Protein 7CGF (pdb70)

Solvent-accessible surface area: 16098 Å² total; per-residue (Å²): 118,61,25,16,72,123,24,108,85,46,68,93,85,40,93,98,16,30,2,37,60,3,166,61,20,0,44,128,0,0,79,27,62,54,0,2,153,22,0,40,109,46,15,66,70,24,205,68,157,166,39,33,45,52,2,2,92,56,0,40,83,27,2,72,83,0,1,57,21,83,48,0,3,108,0,0,20,55,0,0,45,132,52,12,85,105,11,14,54,117,0,0,81,36,2,20,120,113,0,24,92,7,0,37,54,114,56,0,2,138,1,0,26,45,0,0,48,44,8,72,64,95,21,10,62,71,0,5,48,27,0,134,130,26,17,58,144,0,0,71,36,112,26,0,1,132,0,0,11,45,0,4,68,81,7,47,52,128,69,1,68,18,1,1,75,9,0,58,90,63,100,80,2,1,55,43,0,0,38,21,53,73,0,3,129,0,0,10,32,0,6,61,80,14,39,111,91,7,11,160,55,0,6,27,31,1,48,155,83,7,64,90,0,0,53,34,87,63,0,3,119,0,0,31,38,1,1,77,74,13,58,82,130,21,39,54,67,1,2,49,106,0,12,113,61,7,66,98,14,0,21,78,107,65,4,7,61,0,0,32,31,0,0,80,71,10,52,84,102,1,29,57,62,0,1,31,26,0,13,137,125,141,57,21,45,0,0,49,0,4,66,32,125,56,0,14,123,0,0,30,47,0,0,70,58,10,51,73,118,21,67,138,80,0,28,107,25,0,106,96,42,42,96,80,4,51,88,81,102,137,3,69,113,15,22,60,72,1,41,160,46,10,186

Radius of gyration: 27.61 Å; Cα contacts (8 Å, |Δi|>4): 474; chains: 1; bounding box: 45×49×86 Å

Foldseek 3Di:
DDPVVVCVVDVVVPVVDALLNCPPVLLVLQLDPNSLVVLLVRLVPPPDVVSVVNCVVVCLVCVVVQQLHPRSVVNLLSCLAPVNQVCLVSSCVSCQVCLCVLQQGDRNLVSLLSNLQRHDAVSLLSNVVSCLVVVLVLQLHPRSLSSLLSSLVRYAQVSCLSNLCSCVVDLCSLVVQQLGPRSVSNLLSCLVRHDLVSCVVSLVSCVVVVVVLCLHPRSVVSLLSCLQRPDPVSLVVVLVVCLVVVLVQQQGDRSVVVLLSCLVRPDQVSLVSNLCSQQPDVAGNLQVLCLHPRSLVSSLSSCVRHDPVSLVSVLVRCVVVLVVQCPHVCSVVSVVSVVVSND

Nearest PDB structures (foldseek):
  7cgf-assembly1_A  TM=1.003E+00  e=1.323E-44  Caenorhabditis elegans
  7cgl-assembly1_A  TM=1.002E+00  e=6.657E-42  Caenorhabditis elegans
  7cgi-assembly1_A  TM=1.001E+00  e=1.329E-41  Caenorhabditis elegans
  3gvt-assembly2_B  TM=9.180E-01  e=9.596E-23  Mus musculus
  3q0n-assembly1_A  TM=9.235E-01  e=1.995E-22  Homo sapiens

Sequence (343 aa):
DDLLTRYRANPAMMKNLKLSDIRGALLKFAKDQVGSRFIQQELASSKDRFEKDSIFDEVVSNADELVDDIFGNYVVQKFFEYGEERHWARLVDAIIDRVPEYAFQMYACRVLQKALEKINEPLQIKILSQIRHVIHRCMKDQNGCRVVQKAIEKVSPQYVQFIVDTLLESSNTIYEMSVDPYGCRVVQRCCLEHCSPSQTKPVIGQIHHKRFDEIANNQYGNYVVQHVIEHGSEEDRMVIVTRVSNNLFEFATHKYSSNVIEKCLEQGAVYHKSMIVGAACHHSVPIVVQMMKDQYANYVVQKMFDQVTSEQRRELILTVRPHIPVLRQFPHGKHILAKLEKYFQ

CATH classification: 1.25.10.10

Secondary structure (DSSP, 8-state):
--HHHHHHH-TGGGTT--GGGTGGGHHHHHTSHHHHHHHHHHHHH---HHHHHHTHHHHHHTHHHHHTSTTHHHHHHHTTSTT-GGGHHHHHHHHGGGHHHHTTSTTHHHHHHHHHHHS-HHHHHHHHHHHGGGHHHHHTSTTHHHHHHHHHHHS-GGGGHHHHHHHTSSTTHHHHHHTSTTHHHHHHHHHHHS-HHHHHHHHHHHHHTHHHHHTSTTHHHHHHHHHHHS-HHHHHHHHHHHHHTHHHHHTSTTHHHHHHHHHHH--HHHHHHHHHHHH-----HHHHHHTSTTHHHHHHHHHHHS-HHHHHHHHHHHGGGHHHHTTSTTHHHHHHHTHHHH-

Organism: Caenorhabditis elegans (NCBI:txid6239)

GO terms:
  GO:0034399 nuclear periphery (C, IDA)
  GO:0043186 P granule (C, IDA)
  GO:0003730 mRNA 3'-UTR binding (F, IDA)
  GO:0043409 negative regulation of MAPK cascade (P, IGI)
  GO:0006417 regulation of translation (P, TAS)
  GO:0007140 male meiotic nuclear division (P, IMP)
  GO:0007283 spermatogenesis (P, IMP)

B-factor: mean 27.45, std 11.58, range [11.51, 80.1]

InterPro domains:
  IPR001313 Pumilio RNA-binding repeat [PF00806] (2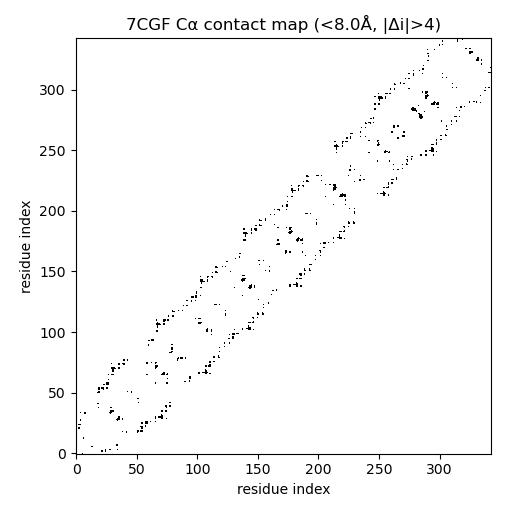01-232)
  IPR001313 Pumilio RNA-binding repeat [PF00806] (242-269)
  IPR001313 Pumilio RNA-binding repeat [PF00806] (273-304)
  IPR001313 Pumilio RNA-binding repeat [PF00806] (311-339)
  IPR001313 Pumilio RNA-binding repeat [PF00806] (347-380)
  IPR001313 Pumilio RNA-binding repeat [PF00806] (384-413)
  IPR001313 Pumilio RNA-binding repeat [PF00806] (418-448)
  IPR001313 Pumilio RNA-binding repeat [PF00806] (462-491)
  IPR001313 Pumilio RNA-binding repeat [PS50302] (194-230)
  IPR001313 Pumilio RNA-binding repeat [PS50302] (231-266)
  IPR001313 Pumilio RNA-binding repeat [PS50302] (267-302)
  IPR001313 Pumilio RNA-binding repeat [PS50302] (303-338)
  IPR001313 Pumilio RNA-binding repeat [PS50302] (339-377)
  IPR001313 Pumilio RNA-binding repeat [PS50302] (378-413)
  IPR001313 Pumilio RNA-binding repeat [PS50302] (414-449)
  IPR001313 Pumilio RNA-binding repeat [PS50302] (456-493)
  IPR001313 Pumilio RNA-binding repeat [SM00025] (194-230)
  IPR001313 Pumilio RNA-binding repeat [SM00025] (231-266)
  IPR001313 Pumilio RNA-binding repeat [SM00025] (267-302)
  IPR001313 Pumilio RNA-binding repeat [SM00025] (303-338)

Structure (mmCIF, N/CA/C/O backbone):
data_7CGF
#
_entry.id   7CGF
#
_cell.length_a   89.564
_cell.length_b   89.564
_cell.length_c   117.205
_cell.angle_alpha   90.000
_cell.angle_beta   90.000
_cell.angle_gamma   90.000
#
_symmetry.space_group_name_H-M   'P 41 21 2'
#
loop_
_entity.id
_entity.type
_entity.pdbx_description
1 polymer 'PUM-HD domain-containing protein'
2 polymer "PBE-5G (5'-R(P*UP*GP*UP*AP*GP*AP*UP*A)-3')"
3 non-polymer 'CHLORIDE ION'
4 water water
#
loop_
_atom_site.group_PDB
_atom_site.id
_atom_site.type_symbol
_atom_site.label_atom_id
_atom_site.label_alt_id
_atom_site.label_comp_id
_atom_site.label_asym_id
_atom_site.label_entity_id
_atom_site.label_seq_id
_atom_site.pdbx_PDB_ins_code
_atom_site.Cartn_x
_atom_site.Cartn_y
_atom_site.Cartn_z
_atom_site.occupancy
_atom_site.B_iso_or_equiv
_atom_site.auth_seq_id
_atom_site.auth_comp_id
_atom_site.auth_asym_id
_atom_site.auth_atom_id
_atom_site.pdbx_PDB_model_num
ATOM 1 N N . ASP A 1 12 ? -10.954 -24.338 -55.815 1.00 53.85 174 ASP A N 1
ATOM 2 C CA . ASP A 1 12 ? -10.930 -24.147 -54.367 1.00 52.49 174 ASP A CA 1
ATOM 3 C C . ASP A 1 12 ? -12.279 -24.513 -53.747 1.00 56.48 174 ASP A C 1
ATOM 4 O O . ASP A 1 12 ? -13.335 -24.156 -54.275 1.00 55.66 174 ASP A O 1
ATOM 6 N N . ASP A 1 13 ? -12.243 -25.226 -52.622 1.00 54.85 175 ASP A N 1
ATOM 7 C CA . ASP A 1 13 ? -13.471 -25.656 -51.973 1.00 46.19 175 ASP A CA 1
ATOM 8 C C . ASP A 1 13 ? -14.105 -24.486 -51.215 1.00 47.93 175 ASP A C 1
ATOM 9 O O . ASP A 1 13 ? -13.559 -23.380 -51.138 1.00 49.34 175 ASP A O 1
ATOM 14 N N . LEU A 1 14 ? -15.289 -24.741 -50.653 1.00 47.33 176 LEU A N 1
ATOM 15 C CA . LEU A 1 14 ? -16.051 -23.684 -49.995 1.00 41.63 176 LEU A CA 1
ATOM 16 C C . LEU A 1 14 ? -15.270 -23.051 -48.847 1.00 42.86 176 LEU A C 1
ATOM 17 O O . LEU A 1 14 ? -15.277 -21.825 -48.681 1.00 43.09 176 LEU A O 1
ATOM 22 N N . LEU A 1 15 ? -14.591 -23.869 -48.040 1.00 42.30 177 LEU A N 1
ATOM 23 C CA . LEU A 1 15 ? -13.920 -23.337 -46.857 1.00 38.95 177 LEU A CA 1
ATOM 24 C C . LEU A 1 15 ? -12.790 -22.388 -47.240 1.00 38.43 177 LEU A C 1
ATOM 25 O O . LEU A 1 15 ? -12.660 -21.303 -46.666 1.00 36.13 177 LEU A O 1
ATOM 30 N N . THR A 1 16 ? -11.956 -22.775 -48.209 1.00 42.35 178 THR A N 1
ATOM 31 C CA . THR A 1 16 ? -10.865 -21.888 -48.607 1.00 44.14 178 THR A CA 1
ATOM 32 C C . THR A 1 16 ? -11.405 -20.617 -49.248 1.00 45.44 178 THR A C 1
ATOM 33 O O . THR A 1 16 ? -10.889 -19.520 -48.999 1.00 45.94 178 THR A O 1
ATOM 37 N N . ARG A 1 17 ? -12.458 -20.746 -50.058 1.00 45.30 179 ARG A N 1
ATOM 38 C CA . ARG A 1 17 ? -13.130 -19.570 -50.600 1.00 49.12 179 ARG A CA 1
ATOM 39 C C . ARG A 1 17 ? -13.641 -18.668 -49.481 1.00 50.20 179 ARG A C 1
ATOM 40 O O . ARG A 1 17 ? -13.419 -17.451 -49.495 1.00 48.29 179 ARG A O 1
ATOM 48 N N . TYR A 1 18 ? -14.310 -19.256 -48.482 1.00 48.70 180 TYR A N 1
ATOM 49 C CA . TYR A 1 18 ? -14.885 -18.451 -47.407 1.00 47.85 180 TYR A CA 1
ATOM 50 C C . TYR A 1 18 ? -13.804 -17.815 -46.542 1.00 44.57 180 TYR A C 1
ATOM 51 O O . TYR A 1 18 ? -13.943 -16.664 -46.112 1.00 44.13 180 TYR A O 1
ATOM 60 N N . ARG A 1 19 ? -12.723 -18.550 -46.267 1.00 46.74 181 ARG A N 1
ATOM 61 C CA . ARG A 1 19 ? -11.659 -18.016 -45.422 1.00 45.46 181 ARG A CA 1
ATOM 62 C C . ARG A 1 19 ? -10.960 -16.827 -46.071 1.00 52.69 181 ARG A C 1
ATOM 63 O O . ARG A 1 19 ? -10.479 -15.932 -45.365 1.00 51.62 181 ARG A O 1
ATOM 71 N N . ALA A 1 20 ? -10.891 -16.805 -47.403 1.00 52.81 182 ALA A N 1
ATOM 72 C CA . ALA A 1 20 ? -10.261 -15.720 -48.146 1.00 53.17 182 ALA A CA 1
ATOM 73 C C . ALA A 1 20 ? -10.956 -14.390 -47.880 1.00 58.05 182 ALA A C 1
ATOM 74 O O . ALA A 1 20 ? -10.424 -13.532 -47.165 1.00 61.78 182 ALA A O 1
ATOM 76 N N . ASN A 1 21 ? -12.148 -14.211 -48.452 1.00 57.12 183 ASN A N 1
ATOM 77 C CA . ASN A 1 21 ? -12.947 -13.007 -48.238 1.00 59.83 183 ASN A CA 1
ATOM 78 C C . ASN A 1 21 ? -14.230 -13.366 -47.498 1.00 59.37 183 ASN A C 1
ATOM 79 O O . ASN A 1 21 ? -15.229 -13.744 -48.133 1.00 58.80 183 ASN A O 1
ATOM 81 N N . PRO A 1 22 ? -14.247 -13.295 -46.162 1.00 58.28 184 PRO A N 1
ATOM 82 C CA . PRO A 1 22 ? -15.516 -13.474 -45.431 1.00 60.82 184 PRO A CA 1
ATOM 83 C C . PRO A 1 22 ? -16.606 -12.500 -45.847 1.00 65.04 184 PRO A C 1
ATOM 84 O O . PRO A 1 22 ? -17.781 -12.886 -45.915 1.00 62.98 184 PRO A O 1
ATOM 88 N N . ALA A 1 23 ? -16.248 -11.242 -46.129 1.00 66.26 185 ALA A N 1
ATOM 89 C CA . ALA A 1 23 ? -17.249 -10.259 -46.533 1.00 62.96 185 ALA A CA 1
ATOM 90 C C . ALA A 1 23 ? -17.923 -10.658 -47.841 1.00 62.63 185 ALA A C 1
ATOM 91 O O . ALA A 1 23 ? -19.126 -10.431 -48.022 1.00 67.03 185 ALA A O 1
ATOM 93 N N . MET A 1 24 ? -17.165 -11.258 -48.764 1.00 61.38 186 MET A N 1
ATOM 94 C CA . MET A 1 24 ? -17.751 -11.725 -50.017 1.00 61.02 186 MET A CA 1
ATOM 95 C C . MET A 1 24 ? -18.863 -12.739 -49.774 1.00 66.39 186 MET A C 1
ATOM 96 O O . MET A 1 24 ? -19.835 -12.790 -50.537 1.00 67.43 186 MET A O 1
ATOM 98 N N . MET A 1 25 ? -18.744 -13.541 -48.716 1.00 65.53 187 MET A N 1
ATOM 99 C CA . MET A 1 25 ? -19.737 -14.566 -48.423 1.00 60.48 187 MET A CA 1
ATOM 100 C C . MET A 1 25 ? -20.503 -14.215 -47.155 1.00 60.48 187 MET A C 1
ATOM 101 O O . MET A 1 25 ? -20.612 -15.038 -46.242 1.00 60.48 187 MET A O 1
ATOM 106 N N . LYS A 1 26 ? -21.038 -12.991 -47.090 1.00 60.60 188 LYS A N 1
ATOM 107 C CA . LYS A 1 26 ? -21.805 -12.570 -45.923 1.00 55.29 188 LYS A CA 1
ATOM 108 C C . LYS A 1 26 ? -23.152 -13.274 -45.831 1.00 53.28 188 LYS A C 1
ATOM 109 O O . LYS A 1 26 ? -23.774 -13.260 -44.763 1.00 55.60 188 LYS A O 1
ATOM 111 N N . ASN A 1 27 ? -23.614 -13.888 -46.921 1.00 49.98 189 ASN A N 1
ATOM 112 C CA . ASN A 1 27 ? -24.889 -14.589 -46.957 1.00 47.88 189 ASN A CA 1
ATOM 113 C C . ASN A 1 27 ? -24.718 -16.103 -46.933 1.00 47.23 189 ASN A C 1
ATOM 114 O O . ASN A 1 27 ? -25.654 -16.834 -47.280 1.00 44.93 189 ASN A O 1
ATOM 116 N N . LEU A 1 28 ? -23.539 -16.588 -46.551 1.00 46.02 190 LEU A N 1
ATOM 117 C CA . LEU A 1 28 ? -23.350 -18.022 -46.392 1.00 40.03 190 LEU A CA 1
ATOM 118 C C . LEU A 1 28 ? -24.288 -18.541 -45.310 1.00 32.57 190 LEU A C 1
ATOM 119 O O . LEU A 1 28 ? -24.463 -17.910 -44.266 1.00 38.58 190 LEU A O 1
ATOM 124 N N . LYS A 1 29 ? -24.908 -19.689 -45.569 1.00 36.92 191 LYS A N 1
ATOM 125 C CA . LYS A 1 29 ? -25.815 -20.310 -44.615 1.00 38.04 191 LYS A CA 1
ATOM 126 C C . LYS A 1 29 ? -25.346 -21.720 -44.270 1.00 33.44 191 LYS A C 1
ATOM 127 O O . LYS A 1 29 ? -24.537 -22.323 -44.982 1.00 33.37 191 LYS A O 1
ATOM 129 N N . LEU A 1 30 ? -25.857 -22.233 -43.141 1.00 31.71 192 LEU A N 1
ATOM 130 C CA . LEU A 1 30 ? -25.532 -23.592 -42.718 1.00 30.61 192 LEU A CA 1
ATOM 131 C C . LEU A 1 30 ? -25.895 -24.615 -43.789 1.00 34.61 192 LEU A C 1
ATOM 132 O O . LEU A 1 30 ? -25.140 -25.565 -44.028 1.00 31.14 192 LEU A O 1
ATOM 137 N N . SER A 1 31 ? -27.051 -24.444 -44.440 1.00 33.87 193 SER A N 1
ATOM 138 C CA . SER A 1 31 ? -27.474 -25.395 -45.464 1.00 33.76 193 SER A CA 1
ATOM 139 C C . SER A 1 31 ? -26.548 -25.389 -46.672 1.00 34.61 193 SER A C 1
ATOM 140 O O . SER A 1 31 ? -26.605 -26.319 -47.482 1.00 37.36 193 SER A O 1
ATOM 143 N N . ASP A 1 32 ? -25.711 -24.358 -46.818 1.00 31.19 194 ASP A N 1
ATOM 144 C CA . ASP A 1 32 ? -24.714 -24.342 -47.883 1.00 35.19 194 ASP A CA 1
ATOM 145 C C . ASP A 1 32 ? -23.547 -25.286 -47.610 1.00 37.30 194 ASP A C 1
ATOM 146 O O . ASP A 1 32 ? -22.787 -25.588 -48.533 1.00 32.80 194 ASP A O 1
ATOM 151 N N . ILE A 1 33 ? -23.375 -25.748 -46.369 1.00 32.46 195 ILE A N 1
ATOM 152 C CA . ILE A 1 33 ? -22.130 -26.412 -45.999 1.00 28.78 195 ILE A CA 1
ATOM 153 C C . ILE A 1 33 ? -22.077 -27.837 -46.546 1.00 30.59 195 ILE A C 1
ATOM 154 O O . ILE A 1 33 ? -21.070 -28.249 -47.135 1.00 33.57 195 ILE A O 1
ATOM 159 N N . ARG A 1 34 ? -23.145 -28.613 -46.349 1.00 28.18 196 ARG A N 1
ATOM 160 C CA . ARG A 1 34 ? -23.236 -29.970 -46.882 1.00 30.31 196 ARG A CA 1
ATOM 161 C C . ARG A 1 34 ? -22.086 -30.872 -46.470 1.00 32.67 196 ARG A C 1
ATOM 162 O O . ARG A 1 34 ? -21.824 -31.092 -45.279 1.00 35.95 196 ARG A O 1
ATOM 170 N N . GLY A 1 35 ? -21.399 -31.409 -47.470 1.00 29.47 197 GLY A N 1
ATOM 171 C CA . GLY A 1 35 ? -20.291 -32.301 -47.226 1.00 29.15 197 GLY A CA 1
ATOM 172 C C . GLY A 1 35 ? -19.066 -31.623 -46.667 1.00 29.77 197 GLY A C 1
ATOM 173 O O . GLY A 1 35 ? -18.129 -32.322 -46.269 1.00 29.67 197 GLY A O 1
ATOM 174 N N . ALA A 1 36 ? -19.056 -30.293 -46.609 1.00 25.29 198 ALA A N 1
ATOM 175 C CA . ALA A 1 36 ? -17.925 -29.542 -46.087 1.00 26.02 198 ALA A CA 1
ATOM 176 C C . ALA A 1 36 ? -17.975 -29.372 -44.573 1.00 23.37 198 ALA A C 1
ATOM 177 O O . ALA A 1 36 ? -17.106 -28.686 -44.020 1.00 21.84 198 ALA A O 1
ATOM 179 N N . LEU A 1 37 ? -18.961 -29.977 -43.905 1.00 25.14 199 LEU A N 1
ATOM 180 C CA . LEU A 1 37 ? -19.138 -29.762 -42.468 1.00 24.66 199 LEU A CA 1
ATOM 181 C C . LEU A 1 37 ? -17.885 -30.151 -41.695 1.00 23.23 199 LEU A C 1
ATOM 182 O O . LEU A 1 37 ? -17.424 -29.404 -40.822 1.00 20.48 199 LEU A O 1
ATOM 187 N N . LEU A 1 38 ? -17.337 -31.333 -41.984 1.00 23.33 200 LEU A N 1
ATOM 188 C CA . LEU A 1 38 ? -16.158 -31.798 -41.262 1.00 19.64 200 LEU A CA 1
ATOM 189 C C . LEU A 1 38 ? -15.000 -30.814 -41.398 1.00 22.24 200 LEU A C 1
ATOM 190 O O . LEU A 1 38 ? -14.379 -30.429 -40.395 1.00 21.64 200 LEU A O 1
ATOM 195 N N . LYS A 1 39 ? -14.692 -30.392 -42.631 1.00 20.70 201 LYS A N 1
ATOM 196 C CA . LYS A 1 39 ? -13.600 -29.444 -42.831 1.00 20.97 201 LYS A CA 1
ATOM 197 C C . LYS A 1 39 ? -13.877 -28.126 -42.117 1.00 20.17 201 LYS A C 1
ATOM 198 O O . LYS A 1 39 ? -12.986 -27.568 -41.460 1.00 18.28 201 LYS A O 1
ATOM 204 N N . PHE A 1 40 ? -15.115 -27.625 -42.205 1.00 20.60 202 PHE A N 1
ATOM 205 C CA . PHE A 1 40 ? -15.454 -26.378 -41.533 1.00 18.83 202 PHE A CA 1
ATOM 206 C C . PHE A 1 40 ? -15.270 -26.501 -40.021 1.00 16.92 202 PHE A C 1
ATOM 207 O O . PHE A 1 40 ? -14.675 -25.622 -39.388 1.00 18.48 202 PHE A O 1
ATOM 215 N N . ALA A 1 41 ? -15.763 -27.596 -39.438 1.00 16.76 203 ALA A N 1
ATOM 216 C CA . ALA A 1 41 ? -15.807 -27.708 -37.980 1.00 18.61 203 ALA A CA 1
ATOM 217 C C . ALA A 1 41 ? -14.417 -27.872 -37.381 1.00 17.53 203 ALA A C 1
ATOM 218 O O . ALA A 1 41 ? -14.198 -27.478 -36.223 1.00 15.72 203 ALA A O 1
ATOM 220 N N . LYS A 1 42 ? -13.463 -28.418 -38.147 1.00 15.64 204 LYS A N 1
ATOM 221 C CA . LYS A 1 42 ? -12.092 -28.569 -37.664 1.00 16.62 204 LYS A CA 1
ATOM 222 C C . LYS A 1 42 ? -11.216 -27.357 -37.946 1.00 17.26 204 LYS A C 1
ATOM 223 O O . LYS A 1 42 ? -10.019 -27.385 -37.621 1.00 16.70 204 LYS A O 1
ATOM 229 N N . ASP A 1 43 ? -11.779 -26.314 -38.548 1.00 18.19 205 ASP A N 1
ATOM 230 C CA . ASP A 1 43 ? -11.072 -25.088 -38.884 1.00 19.16 205 ASP A CA 1
ATOM 231 C C . ASP A 1 43 ? -11.450 -23.991 -37.899 1.00 20.73 205 ASP A C 1
ATOM 232 O O . ASP A 1 43 ? -12.608 -23.903 -37.482 1.00 20.16 205 ASP A O 1
ATOM 237 N N . GLN A 1 44 ? -10.467 -23.169 -37.521 1.00 19.24 206 GLN A N 1
ATOM 238 C CA . GLN A 1 44 ? -10.703 -22.120 -36.525 1.00 19.43 206 GLN A CA 1
ATOM 239 C C . GLN A 1 44 ? -11.775 -21.150 -37.013 1.00 23.33 206 GLN A C 1
ATOM 240 O O . GLN A 1 44 ? -12.727 -20.826 -36.285 1.00 21.01 206 GLN A O 1
ATOM 246 N N . VAL A 1 45 ? -11.659 -20.720 -38.269 1.00 20.86 207 VAL A N 1
ATOM 247 C CA . VAL A 1 45 ? -12.626 -19.790 -38.843 1.00 20.79 207 VAL A CA 1
ATOM 248 C C . VAL A 1 45 ? -13.952 -20.486 -39.107 1.00 22.45 207 VAL A C 1
ATOM 249 O O . VAL A 1 45 ? -15.022 -19.941 -38.812 1.00 23.13 207 VAL A O 1
ATOM 253 N N . GLY A 1 46 ? -13.903 -21.682 -39.703 1.00 21.58 208 GLY A N 1
ATOM 254 C CA . GLY A 1 46 ? -15.131 -22.384 -40.034 1.00 19.73 208 GLY A CA 1
ATOM 255 C C . GLY A 1 46 ? -15.932 -22.770 -38.807 1.00 22.12 208 GLY A C 1
ATOM 256 O O . GLY A 1 46 ? -17.163 -22.729 -38.817 1.00 20.44 208 GLY A O 1
ATOM 257 N N . SER A 1 47 ? -15.247 -23.187 -37.746 1.00 17.00 209 SER A N 1
ATOM 258 C CA . SER A 1 47 ? -15.966 -23.576 -36.535 1.00 17.54 209 SER A CA 1
ATOM 259 C C . SER A 1 47 ? -16.654 -22.379 -35.908 1.00 19.45 209 SER A C 1
ATOM 260 O O . SER A 1 47 ? -17.795 -22.487 -35.428 1.00 17.67 209 SER A O 1
ATOM 263 N N . ARG A 1 48 ? -15.988 -21.227 -35.938 1.00 16.57 210 ARG A N 1
ATOM 264 C CA . ARG A 1 48 ? -16.599 -20.010 -35.416 1.00 20.09 210 ARG A CA 1
ATOM 265 C C . ARG A 1 48 ? -17.817 -19.617 -36.239 1.00 21.37 210 ARG A C 1
ATOM 266 O O . ARG A 1 48 ? -18.846 -19.215 -35.678 1.00 21.02 210 ARG A O 1
ATOM 274 N N . PHE A 1 49 ? -17.741 -19.781 -37.564 1.00 19.33 211 PHE A N 1
ATOM 275 C CA . PHE A 1 49 ? -18.916 -19.555 -38.405 1.00 23.81 211 PHE A CA 1
ATOM 276 C C . PHE A 1 49 ? -20.074 -20.466 -38.013 1.00 23.12 211 PHE A C 1
ATOM 277 O O . PHE A 1 49 ? -21.204 -20.002 -37.826 1.00 24.07 211 PHE A O 1
ATOM 285 N N . ILE A 1 50 ? -19.817 -21.772 -37.897 1.00 19.76 212 ILE A N 1
ATOM 286 C CA . ILE A 1 50 ? -20.885 -22.713 -37.559 1.00 18.29 212 ILE A CA 1
ATOM 287 C C . ILE A 1 50 ? -21.499 -22.353 -36.215 1.00 20.67 212 ILE A C 1
ATOM 288 O O . ILE A 1 50 ? -22.727 -22.342 -36.049 1.00 19.83 212 ILE A O 1
ATOM 293 N N . GLN A 1 51 ? -20.651 -22.082 -35.225 1.00 17.48 213 GLN A N 1
ATOM 294 C CA . GLN A 1 51 ? -21.173 -21.767 -33.899 1.00 17.14 213 GLN A CA 1
ATOM 295 C C . GLN A 1 51 ? -22.057 -20.530 -33.932 1.00 23.07 213 GLN A C 1
ATOM 296 O O . GLN A 1 51 ? -23.115 -20.497 -33.291 1.00 22.18 213 GLN A O 1
ATOM 302 N N . GLN A 1 52 ? -21.630 -19.496 -34.648 1.00 21.60 214 GLN A N 1
ATOM 303 C CA . GLN A 1 52 ? -22.400 -18.259 -34.628 1.00 26.15 214 GLN A CA 1
ATOM 304 C C . GLN A 1 52 ? -23.737 -18.443 -35.324 1.00 28.55 214 GLN A C 1
ATOM 305 O O . GLN A 1 52 ? -24.760 -17.938 -34.842 1.00 30.09 214 GLN A O 1
ATOM 311 N N . GLU A 1 53 ? -23.755 -19.176 -36.448 1.00 27.14 215 GLU A N 1
ATOM 312 C CA . GLU A 1 53 ? -25.020 -19.459 -37.123 1.00 27.75 215 GLU A CA 1
ATOM 313 C C . GLU A 1 53 ? -25.939 -20.295 -36.247 1.00 26.15 215 GLU A C 1
ATOM 314 O O . GLU A 1 53 ? -27.147 -20.045 -36.190 1.00 26.86 215 GLU A O 1
ATOM 320 N N . LEU A 1 54 ? -25.393 -21.300 -35.562 1.00 22.43 216 LEU A N 1
ATOM 321 C CA . LEU A 1 54 ? -26.224 -22.132 -34.699 1.00 21.83 216 LEU A CA 1
ATOM 322 C C . LEU A 1 54 ? -26.795 -21.333 -33.541 1.00 28.45 216 LEU A C 1
ATOM 323 O O . LEU A 1 54 ? -27.875 -21.662 -33.030 1.00 28.00 216 LEU A O 1
ATOM 328 N N . ALA A 1 55 ? -26.082 -20.295 -33.102 1.00 23.63 217 ALA A N 1
ATOM 329 C CA . ALA A 1 55 ? -26.558 -19.501 -31.976 1.00 27.35 217 ALA A CA 1
ATOM 330 C C . 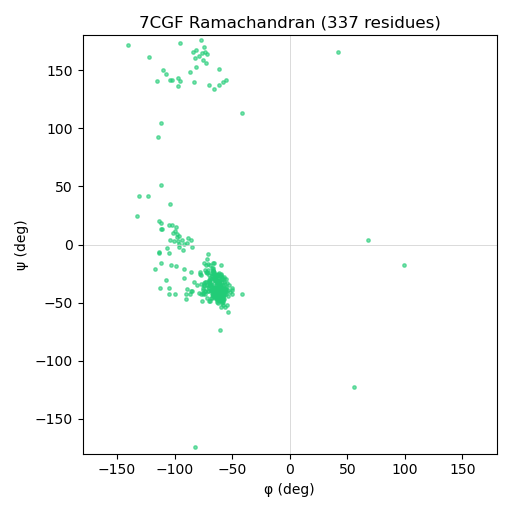ALA A 1 55 ? -27.564 -18.450 -32.409 1.00 31.97 217 ALA A C 1
ATOM 331 O O . ALA A 1 55 ? -28.477 -18.121 -31.644 1.00 35.79 217 ALA A O 1
ATOM 333 N N . SER A 1 56 ? -27.417 -17.922 -33.621 1.00 29.66 218 SER A N 1
ATOM 334 C CA . SER A 1 56 ? -28.191 -16.774 -34.073 1.00 32.52 218 SER A CA 1
ATOM 335 C C . SER A 1 56 ? -29.328 -17.131 -35.021 1.00 38.17 218 SER A C 1
ATOM 336 O O . SER A 1 56 ? -30.237 -16.308 -35.207 1.00 37.97 218 SER A O 1
ATOM 339 N N . SER A 1 57 ? -29.305 -18.318 -35.623 1.00 32.33 219 SER A N 1
ATOM 340 C CA . SER A 1 57 ? -30.322 -18.669 -36.606 1.00 33.86 219 SER A CA 1
ATOM 341 C C . SER A 1 57 ? -31.683 -18.887 -35.954 1.00 33.55 219 SER A C 1
ATOM 342 O O . SER A 1 57 ? -31.800 -19.523 -34.903 1.00 31.30 219 SER A O 1
ATOM 345 N N . LYS A 1 58 ? -32.720 -18.357 -36.601 1.00 34.32 220 LYS A N 1
ATOM 346 C CA . LYS A 1 58 ? -34.106 -18.590 -36.225 1.00 37.47 220 LYS A CA 1
ATOM 347 C C . LYS A 1 58 ? -34.742 -19.711 -37.035 1.00 40.41 220 LYS A C 1
ATOM 348 O O . LYS A 1 58 ? -35.958 -19.930 -36.934 1.00 31.80 220 LYS A O 1
ATOM 354 N N . ASP A 1 59 ? -33.956 -20.419 -37.840 1.00 31.81 221 ASP A N 1
ATOM 355 C CA . ASP A 1 59 ? -34.470 -21.434 -38.755 1.00 32.96 221 ASP A CA 1
ATOM 356 C C . ASP A 1 59 ? -34.006 -22.797 -38.262 1.00 30.55 221 ASP A C 1
ATOM 357 O O . ASP A 1 59 ? -32.845 -23.171 -38.459 1.00 30.56 221 ASP A O 1
ATOM 362 N N . ARG A 1 60 ? -34.924 -23.551 -37.652 1.00 25.58 222 ARG A N 1
ATOM 363 C CA . ARG A 1 60 ? -34.595 -24.894 -37.183 1.00 28.39 222 ARG A CA 1
ATOM 364 C C . ARG A 1 60 ? -34.145 -25.799 -38.317 1.00 31.91 222 ARG A C 1
ATOM 365 O O . ARG A 1 60 ? -33.306 -26.684 -38.114 1.00 27.47 222 ARG A O 1
ATOM 373 N N . PHE A 1 61 ? -34.735 -25.640 -39.500 1.00 27.59 223 PHE A N 1
ATOM 374 C CA . PHE A 1 61 ? -34.360 -26.525 -40.592 1.00 26.88 223 PHE A CA 1
ATOM 375 C C . PHE A 1 61 ? -32.946 -26.229 -41.076 1.00 25.87 223 PHE A C 1
ATOM 376 O O . PHE A 1 61 ? -32.249 -27.147 -41.528 1.00 29.26 223 PHE A O 1
ATOM 384 N N . GLU A 1 62 ? -32.503 -24.974 -40.976 1.00 25.15 224 GLU A N 1
ATOM 385 C CA . GLU A 1 62 ? -31.101 -24.654 -41.227 1.00 25.70 224 GLU A CA 1
ATOM 386 C C . GLU A 1 62 ? -30.211 -25.354 -40.215 1.00 33.19 224 GLU A C 1
ATOM 387 O O . GLU A 1 62 ? -29.194 -25.959 -40.574 1.00 30.28 224 GLU A O 1
ATOM 393 N N . LYS A 1 63 ? -30.587 -25.285 -38.937 1.00 25.64 225 LYS A N 1
ATOM 394 C CA . LYS A 1 63 ? -29.776 -25.927 -37.904 1.00 26.32 225 LYS A CA 1
ATOM 395 C C . LYS A 1 63 ? -29.769 -27.442 -38.074 1.00 27.30 225 LYS A C 1
ATOM 396 O O . LYS A 1 63 ? -28.719 -28.086 -37.928 1.00 31.83 225 LYS A O 1
ATOM 402 N N . ASP A 1 64 ? -30.924 -28.033 -38.404 1.00 24.73 226 ASP A N 1
ATOM 403 C CA . ASP A 1 64 ? -30.982 -29.473 -38.625 1.00 25.28 226 ASP A CA 1
ATOM 404 C C . ASP A 1 64 ? -30.110 -29.901 -39.801 1.00 26.96 226 ASP A C 1
ATOM 405 O O . ASP A 1 64 ? -29.684 -31.059 -39.855 1.00 28.44 226 ASP A O 1
ATOM 410 N N . SER A 1 65 ? -29.849 -28.989 -40.748 1.00 28.44 227 SER A N 1
ATOM 411 C CA . SER A 1 65 ? -29.244 -29.368 -42.028 1.00 29.76 227 SER A CA 1
ATOM 412 C C . SER A 1 65 ? -27.810 -29.855 -41.876 1.00 34.39 227 SER A C 1
ATOM 413 O O . SER A 1 65 ? -27.325 -30.609 -42.730 1.00 27.97 227 SER A O 1
ATOM 416 N N . ILE A 1 66 ? -27.092 -29.405 -40.843 1.00 27.42 228 ILE A N 1
ATOM 417 C CA . ILE A 1 66 ? -25.744 -29.918 -40.619 1.00 28.21 228 ILE A CA 1
ATOM 418 C C . ILE A 1 66 ? -25.719 -31.053 -39.613 1.00 26.64 228 ILE A C 1
ATOM 419 O O . ILE A 1 66 ? -24.653 -31.635 -39.388 1.00 25.08 228 ILE A O 1
ATOM 424 N N . PHE A 1 67 ? -26.861 -31.419 -39.030 1.00 28.18 229 PHE A N 1
ATOM 425 C CA . PHE A 1 67 ? -26.815 -32.381 -37.932 1.00 26.70 229 PHE A CA 1
ATOM 426 C C . PHE A 1 67 ? -26.435 -33.774 -38.415 1.00 30.79 229 PHE A C 1
ATOM 427 O O . PHE A 1 67 ? -25.698 -34.482 -37.727 1.00 23.86 229 PHE A O 1
ATOM 435 N N . ASP A 1 68 ? -26.907 -34.193 -39.596 1.00 26.85 230 ASP A N 1
ATOM 436 C CA . ASP A 1 68 ? -26.526 -35.514 -40.087 1.00 27.98 230 ASP A CA 1
ATOM 437 C C . ASP A 1 68 ? -25.018 -35.634 -40.251 1.00 24.29 230 ASP A C 1
ATOM 438 O O . ASP A 1 68 ? -24.448 -36.698 -39.991 1.00 27.00 230 ASP A O 1
ATOM 443 N N . GLU A 1 69 ? -24.355 -34.562 -40.705 1.00 28.53 231 GLU A N 1
ATOM 444 C CA . GLU A 1 69 ? -22.906 -34.620 -40.864 1.00 28.06 231 GLU A CA 1
ATOM 445 C C . GLU A 1 69 ? -22.185 -34.545 -39.516 1.00 21.48 231 GLU A C 1
ATOM 446 O O . GLU A 1 69 ? -21.124 -35.162 -39.362 1.00 21.76 231 GLU A O 1
ATOM 452 N N . VAL A 1 70 ? -22.729 -33.807 -38.539 1.00 21.81 232 VAL A N 1
ATOM 453 C CA . VAL A 1 70 ? -22.167 -33.859 -37.183 1.00 19.29 232 VAL A CA 1
ATOM 454 C C . VAL A 1 70 ? -22.223 -35.283 -36.642 1.00 24.68 232 VAL A C 1
ATOM 455 O O . VAL A 1 70 ? -21.240 -35.803 -36.094 1.00 22.32 232 VAL A O 1
ATOM 459 N N . VAL A 1 71 ? -23.384 -35.929 -36.767 1.00 21.92 233 VAL A N 1
ATOM 460 C CA . VAL A 1 71 ? -23.524 -37.312 -36.316 1.00 19.83 233 VAL A CA 1
ATOM 461 C C . VAL A 1 71 ? -22.561 -38.229 -37.061 1.00 23.62 233 VAL A C 1
ATOM 462 O O . VAL A 1 71 ? -21.867 -39.055 -36.455 1.00 24.75 233 VAL A O 1
ATOM 466 N N . SER A 1 72 ? -22.529 -38.128 -38.396 1.00 22.65 234 SER A N 1
ATOM 467 C CA . SER A 1 72 ? -21.707 -39.049 -39.162 1.00 24.79 234 SER A CA 1
ATOM 468 C C . SER A 1 72 ? -20.224 -38.855 -38.884 1.00 25.66 234 SER A C 1
ATOM 469 O O . SER A 1 72 ? -19.457 -39.813 -39.009 1.00 30.49 234 SER A O 1
ATOM 472 N N . ASN A 1 73 ? -19.816 -37.663 -38.439 1.00 20.85 235 ASN A N 1
ATOM 473 C CA . ASN A 1 73 ? -18.416 -37.379 -38.160 1.00 21.04 235 ASN A CA 1
ATOM 474 C C . ASN A 1 73 ? -18.146 -37.185 -36.672 1.00 19.22 235 ASN A C 1
ATOM 475 O O . ASN A 1 73 ? -17.113 -36.607 -36.313 1.00 20.47 235 ASN A O 1
ATOM 480 N N . ALA A 1 74 ? -19.053 -37.647 -35.804 1.00 18.78 236 ALA A N 1
ATOM 481 C CA . ALA A 1 74 ? -18.948 -37.313 -34.380 1.00 18.32 236 ALA A CA 1
ATOM 482 C C . ALA A 1 74 ? -17.612 -37.748 -33.785 1.00 21.18 236 ALA A C 1
ATOM 483 O O . ALA A 1 74 ? -17.002 -36.999 -33.009 1.00 19.24 236 ALA A O 1
ATOM 485 N N . ASP A 1 75 ? -17.145 -38.957 -34.115 1.00 21.11 237 ASP A N 1
ATOM 486 C CA . ASP A 1 75 ? -15.904 -39.423 -33.505 1.00 22.82 237 ASP A CA 1
ATOM 487 C C . ASP A 1 75 ? -14.726 -38.544 -33.888 1.00 24.86 237 ASP A C 1
ATOM 488 O O . ASP A 1 75 ? -13.821 -38.348 -33.073 1.00 27.77 237 ASP A O 1
ATOM 493 N N . GLU A 1 76 ? -14.718 -37.987 -35.102 1.00 18.82 238 GLU A N 1
ATOM 494 C CA . GLU A 1 76 ? -13.621 -37.112 -35.480 1.00 18.99 238 GLU A CA 1
ATOM 495 C C . GLU A 1 76 ? -13.741 -35.712 -34.880 1.00 21.54 238 GLU A C 1
ATOM 496 O O . GLU A 1 76 ? -12.722 -35.028 -34.720 1.00 20.86 238 GLU A O 1
ATOM 502 N N . LEU A 1 77 ? -14.948 -35.280 -34.523 1.00 15.71 239 LEU A N 1
ATOM 503 C CA . LEU A 1 77 ? -15.132 -33.921 -34.047 1.00 14.38 239 LEU A CA 1
ATOM 504 C C . LEU A 1 77 ? -15.021 -33.800 -32.539 1.00 14.11 239 LEU A C 1
ATOM 505 O O . LEU A 1 77 ? -14.654 -32.723 -32.047 1.00 14.57 239 LEU A O 1
ATOM 510 N N . VAL A 1 78 ? -15.357 -34.848 -31.776 1.00 13.00 240 VAL A N 1
ATOM 511 C CA . VAL A 1 78 ? -15.527 -34.627 -30.336 1.00 13.97 240 VAL A CA 1
ATOM 512 C C . VAL A 1 78 ? -14.205 -34.302 -29.651 1.00 14.67 240 VAL A C 1
ATOM 513 O O . VAL A 1 78 ? -14.189 -33.519 -28.697 1.00 14.46 240 VAL A O 1
ATOM 517 N N . 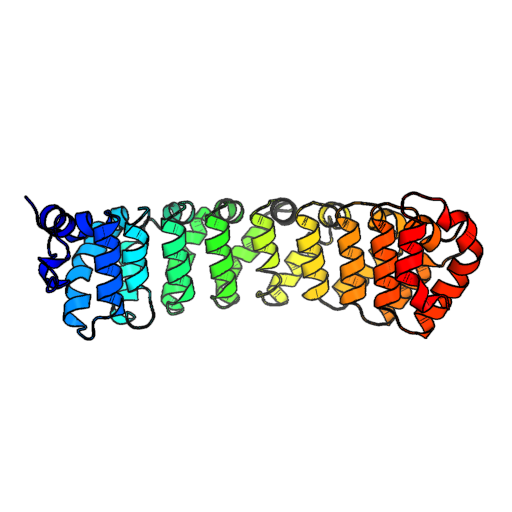ASP A 1 79 ? -13.094 -34.907 -30.082 1.00 13.39 241 ASP A N 1
ATOM 518 C CA . ASP A 1 79 ? -11.799 -34.547 -29.505 1.00 13.66 241 ASP A CA 1
ATOM 519 C C . ASP A 1 79 ? -10.987 -33.665 -30.438 1.00 15.20 241 ASP A C 1
ATOM 520 O O . ASP A 1 79 ? -9.751 -33.765 -30.479 1.00 15.31 241 ASP A O 1
ATOM 525 N N . ASP A 1 80 ? -11.643 -32.786 -31.194 1.00 14.17 242 ASP A N 1
ATOM 526 C CA . ASP A 1 80 ? -10.930 -31.803 -31.991 1.00 13.08 242 ASP A CA 1
ATOM 527 C C . ASP A 1 80 ? -10.967 -30.438 -31.314 1.00 16.10 242 ASP A C 1
ATOM 528 O O . ASP A 1 80 ? -11.996 -30.028 -30.762 1.00 14.09 242 ASP A O 1
ATOM 533 N N . ILE A 1 81 ? -9.839 -29.731 -31.413 1.00 14.38 243 ILE A N 1
ATOM 534 C CA . ILE A 1 81 ? -9.625 -28.447 -30.742 1.00 14.30 243 ILE A CA 1
ATOM 535 C C . ILE A 1 81 ? -10.715 -27.437 -31.098 1.00 16.32 243 ILE A C 1
ATOM 536 O O . ILE A 1 81 ? -11.112 -26.622 -30.257 1.00 14.04 243 ILE A O 1
ATOM 541 N N . PHE A 1 82 ? -11.195 -27.453 -32.348 1.00 16.74 244 PHE A N 1
ATOM 542 C CA . PHE A 1 82 ? -12.270 -26.569 -32.798 1.00 15.35 244 PHE A CA 1
ATOM 543 C C . PHE A 1 82 ? -13.594 -27.281 -33.007 1.00 15.13 244 PHE A C 1
ATOM 544 O O . PHE A 1 82 ? -14.649 -26.668 -32.797 1.00 17.11 244 PHE A O 1
ATOM 552 N N . GLY A 1 83 ? -13.568 -28.566 -33.378 1.00 15.66 245 GLY A N 1
ATOM 553 C CA . GLY A 1 83 ? -14.792 -29.292 -33.644 1.00 14.58 245 GLY A CA 1
ATOM 554 C C . GLY A 1 83 ? -15.599 -29.607 -32.402 1.00 16.07 245 GLY A C 1
ATOM 555 O O . GLY A 1 83 ? -16.821 -29.790 -32.497 1.00 14.49 245 GLY A O 1
ATOM 556 N N . ASN A 1 84 ? -14.957 -29.657 -31.235 1.00 15.02 246 ASN A N 1
ATOM 557 C CA . ASN A 1 84 ? -15.715 -30.048 -30.060 1.00 12.96 246 ASN A CA 1
ATOM 558 C C . ASN A 1 84 ? -16.805 -29.027 -29.752 1.00 14.49 246 ASN A C 1
ATOM 559 O O . ASN A 1 84 ? -17.868 -29.404 -29.249 1.00 16.47 246 ASN A O 1
ATOM 564 N N . TYR A 1 85 ? -16.581 -27.750 -30.083 1.00 12.61 247 TYR A N 1
ATOM 565 C CA . TYR A 1 85 ? -17.603 -26.7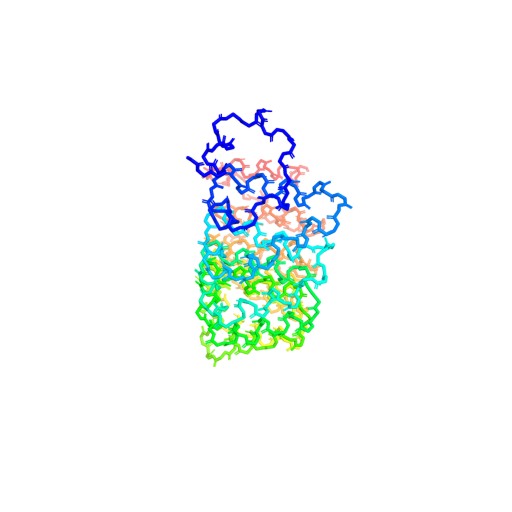31 -29.825 1.00 16.42 247 TYR A CA 1
ATOM 566 C C . TYR A 1 85 ? -18.828 -26.935 -30.697 1.00 16.09 247 TYR A C 1
ATOM 567 O O . TYR A 1 85 ? -19.953 -26.644 -30.265 1.00 17.30 247 TYR A O 1
ATOM 576 N N . VAL A 1 86 ? -18.622 -27.378 -31.945 1.00 14.99 248 VAL A N 1
ATOM 577 C CA . VAL A 1 86 ? -19.746 -27.651 -32.842 1.00 17.09 248 VAL A CA 1
ATOM 578 C C . VAL A 1 86 ? -20.611 -28.769 -32.285 1.00 17.35 248 VAL A C 1
ATOM 579 O O . VAL A 1 86 ? -21.845 -28.666 -32.261 1.00 18.30 248 VAL A O 1
ATOM 583 N N . VAL A 1 87 ? -19.985 -29.847 -31.802 1.00 15.13 249 VAL A N 1
ATOM 584 C CA . VAL A 1 87 ? -20.753 -30.920 -31.185 1.00 14.42 249 VAL A CA 1
ATOM 585 C C . VAL A 1 87 ? -21.512 -30.406 -29.968 1.00 18.26 249 VAL A C 1
ATOM 586 O O . VAL A 1 87 ? -22.693 -30.731 -29.773 1.00 18.34 249 VAL A O 1
ATOM 590 N N . GLN A 1 88 ? -20.860 -29.584 -29.141 1.00 16.21 250 GLN A N 1
ATOM 591 C CA . GLN A 1 88 ? -21.512 -29.098 -27.931 1.00 16.81 250 GLN A CA 1
ATOM 592 C C . GLN A 1 88 ? -22.762 -28.284 -28.236 1.00 16.42 250 GLN A C 1
ATOM 593 O O . GLN A 1 88 ? -23.689 -28.260 -27.419 1.00 17.06 250 GLN A O 1
ATOM 599 N N . LYS A 1 89 ? -22.795 -27.585 -29.374 1.00 17.19 251 LYS A N 1
ATOM 600 C CA . LYS A 1 89 ? -23.974 -26.791 -29.703 1.00 17.19 251 LYS A CA 1
ATOM 601 C C . LYS A 1 89 ? -25.235 -27.641 -29.743 1.00 19.24 251 LYS A C 1
ATOM 602 O O . LYS A 1 89 ? -26.327 -27.141 -29.445 1.00 21.30 251 LYS A O 1
ATOM 608 N N . PHE A 1 90 ? -25.121 -28.906 -30.129 1.00 16.62 252 PHE A N 1
ATOM 609 C CA . PHE A 1 90 ? -26.302 -29.750 -30.242 1.00 19.50 252 PHE A CA 1
ATOM 610 C C . PHE A 1 90 ? -26.669 -30.458 -28.941 1.00 22.84 252 PHE A C 1
ATOM 611 O O . PHE A 1 90 ? -27.603 -31.272 -28.936 1.00 20.87 252 PHE A O 1
ATOM 619 N N . PHE A 1 91 ? -25.976 -30.161 -27.837 1.00 19.45 253 PHE A N 1
ATOM 620 C CA . PHE A 1 91 ? -26.432 -30.567 -26.517 1.00 19.18 253 PHE A CA 1
ATOM 621 C C . PHE A 1 91 ? -27.031 -29.407 -25.736 1.00 22.45 253 PHE A C 1
ATOM 622 O O . PHE A 1 91 ? -27.395 -29.577 -24.568 1.00 22.07 253 PHE A O 1
ATOM 630 N N . GLU A 1 92 ? -27.148 -28.236 -26.349 1.00 20.10 254 GLU A N 1
ATOM 631 C CA . GLU A 1 92 ? -27.683 -27.077 -25.655 1.00 18.52 254 GLU A CA 1
ATOM 632 C C . GLU A 1 92 ? -29.199 -27.188 -25.508 1.00 19.93 254 GLU A C 1
ATOM 633 O O . GLU A 1 92 ? -29.872 -27.920 -26.241 1.00 22.73 254 GLU A O 1
ATOM 639 N N . TYR A 1 93 ? -29.742 -26.446 -24.542 1.00 22.59 255 TYR A N 1
ATOM 640 C CA . TYR A 1 93 ? -31.186 -26.244 -24.533 1.00 24.46 255 TYR A CA 1
ATOM 641 C C . TYR A 1 93 ? -31.596 -25.600 -25.851 1.00 27.67 255 TYR A C 1
ATOM 642 O O . TYR A 1 93 ? -30.915 -24.707 -26.365 1.00 31.73 255 TYR A O 1
ATOM 651 N N . GLY A 1 94 ? -32.717 -26.038 -26.400 1.00 30.79 256 GLY A N 1
ATOM 652 C CA . GLY A 1 94 ? -33.124 -25.609 -27.711 1.00 28.53 256 GLY A CA 1
ATOM 653 C C . GLY A 1 94 ? -32.788 -26.604 -28.794 1.00 28.14 256 GLY A C 1
ATOM 654 O O . GLY A 1 94 ? -33.360 -26.532 -29.888 1.00 29.97 256 GLY A O 1
ATOM 655 N N . GLU A 1 95 ? -31.878 -27.537 -28.505 1.00 23.72 257 GLU A N 1
ATOM 656 C CA . GLU A 1 95 ? -31.561 -28.640 -29.399 1.00 22.16 257 GLU A CA 1
ATOM 657 C C . GLU A 1 95 ? -31.978 -29.992 -28.828 1.00 22.31 257 GLU A C 1
ATOM 658 O O . GLU A 1 95 ? -31.494 -31.031 -29.295 1.00 24.92 257 GLU A O 1
ATOM 664 N N . GLU A 1 96 ? -32.909 -30.001 -27.863 1.00 23.69 258 GLU A N 1
ATOM 665 C CA . GLU A 1 96 ? -33.482 -31.221 -27.289 1.00 21.62 258 GLU A CA 1
ATOM 666 C C . GLU A 1 96 ? -33.791 -32.313 -28.298 1.00 23.70 258 GLU A C 1
ATOM 667 O O . GLU A 1 96 ? -33.550 -33.494 -28.032 1.00 26.88 258 GLU A O 1
ATOM 673 N N . ARG A 1 97 ? -34.368 -31.930 -29.444 1.00 25.01 259 ARG A N 1
ATOM 674 C CA . ARG A 1 97 ? -34.801 -32.911 -30.430 1.00 28.56 259 ARG A CA 1
ATOM 675 C C . ARG A 1 97 ? -33.649 -33.765 -30.938 1.00 25.09 259 ARG A C 1
ATOM 676 O O . ARG A 1 97 ? -33.887 -34.833 -31.508 1.00 27.36 259 ARG A O 1
ATOM 684 N N . HIS A 1 98 ? -32.410 -33.312 -30.742 1.00 22.34 260 HIS A N 1
ATOM 685 C CA . HIS A 1 98 ? -31.225 -33.991 -31.240 1.00 20.43 260 HIS A CA 1
ATOM 686 C C . HIS A 1 98 ? -30.443 -34.729 -30.163 1.00 19.84 260 HIS A C 1
ATOM 687 O O . HIS A 1 98 ? -29.510 -35.464 -30.504 1.00 21.95 260 HIS A O 1
ATOM 694 N N . TRP A 1 99 ? -30.813 -34.573 -28.891 1.00 19.16 261 TRP A N 1
ATOM 695 C CA . TRP A 1 99 ? -29.993 -35.098 -27.799 1.00 19.51 261 TRP A CA 1
ATOM 696 C C . TRP A 1 99 ? -29.832 -36.610 -27.891 1.00 25.61 261 TRP A C 1
ATOM 697 O O . TRP A 1 99 ? -28.721 -37.137 -27.749 1.00 20.00 261 TRP A O 1
ATOM 708 N N . ALA A 1 100 ? -30.938 -37.335 -28.099 1.00 21.53 262 ALA A N 1
ATOM 709 C CA . ALA A 1 100 ? -30.855 -38.792 -28.083 1.00 25.39 262 ALA A CA 1
ATOM 710 C C . ALA A 1 100 ? -30.016 -39.316 -29.244 1.00 22.42 262 ALA A C 1
ATOM 711 O O . ALA A 1 100 ? -29.187 -40.214 -29.057 1.00 23.47 262 ALA A O 1
ATOM 713 N N . ARG A 1 101 ? -30.201 -38.759 -30.447 1.00 21.51 263 ARG A N 1
ATOM 714 C CA . ARG A 1 101 ? -29.405 -39.192 -31.588 1.00 20.55 263 ARG A CA 1
ATOM 715 C C . ARG A 1 101 ? -27.931 -38.880 -31.383 1.00 23.47 263 ARG A C 1
ATOM 716 O O . ARG A 1 101 ? -27.064 -39.662 -31.791 1.00 22.00 263 ARG A O 1
ATOM 724 N N . LEU A 1 102 ? -27.628 -37.749 -30.741 1.00 21.26 264 LEU A N 1
ATOM 725 C CA . LEU A 1 102 ? -26.229 -37.380 -30.546 1.00 19.15 264 LEU A CA 1
ATOM 726 C C . LEU A 1 102 ? -25.573 -38.254 -29.478 1.00 20.75 264 LEU A C 1
ATOM 727 O O . LEU A 1 102 ? -24.415 -38.656 -29.629 1.00 20.45 264 LEU A O 1
ATOM 732 N N . VAL A 1 103 ? -26.294 -38.564 -28.394 1.00 21.13 265 VAL A N 1
ATOM 733 C CA . VAL A 1 103 ? -25.776 -39.536 -27.430 1.00 18.75 265 VAL A CA 1
ATOM 734 C C . VAL A 1 103 ? -25.520 -40.878 -28.111 1.00 22.32 265 VAL A C 1
ATOM 735 O O . VAL A 1 103 ? -24.475 -41.503 -27.900 1.00 22.04 265 VAL A O 1
ATOM 739 N N . ASP A 1 104 ? -26.448 -41.327 -28.975 1.00 22.43 266 ASP A N 1
ATOM 740 C CA . ASP A 1 104 ? -26.231 -42.589 -29.689 1.00 23.97 266 ASP A CA 1
ATOM 741 C C . ASP A 1 104 ? -24.950 -42.556 -30.509 1.00 21.05 266 ASP A C 1
ATOM 742 O O . ASP A 1 104 ? -24.288 -43.591 -30.678 1.00 25.79 266 ASP A O 1
ATOM 747 N N . ALA A 1 105 ? -24.608 -41.390 -31.062 1.00 19.39 267 ALA A N 1
ATOM 748 C CA . ALA A 1 105 ? -23.451 -41.267 -31.933 1.00 22.24 267 ALA A CA 1
ATOM 749 C C . ALA A 1 105 ? -22.137 -41.340 -31.179 1.00 24.39 267 ALA A C 1
ATOM 750 O O . ALA A 1 105 ? -21.110 -41.674 -31.780 1.00 25.55 267 ALA A O 1
ATOM 752 N N . ILE A 1 106 ? -22.133 -41.024 -29.889 1.00 21.72 268 ILE A N 1
ATOM 753 C CA . ILE A 1 106 ? -20.890 -41.001 -29.120 1.00 19.31 268 ILE A CA 1
ATOM 754 C C . ILE A 1 106 ? -20.832 -42.068 -28.055 1.00 23.37 268 ILE A C 1
ATOM 755 O O . ILE A 1 106 ? -19.772 -42.225 -27.434 1.00 20.21 268 ILE A O 1
ATOM 760 N N . ILE A 1 107 ? -21.920 -42.806 -27.818 1.00 21.00 269 ILE A N 1
ATOM 761 C CA . ILE A 1 107 ? -22.010 -43.582 -26.583 1.00 20.70 269 ILE A CA 1
ATOM 762 C C . ILE A 1 107 ? -20.949 -44.675 -26.550 1.00 23.69 269 ILE A C 1
ATOM 763 O O . ILE A 1 107 ? -20.356 -44.948 -25.496 1.00 20.50 269 ILE A O 1
ATOM 768 N N . ASP A 1 108 ? -20.668 -45.303 -27.697 1.00 23.70 270 ASP A N 1
ATOM 769 C CA . ASP A 1 108 ? -19.793 -46.473 -27.685 1.00 27.30 270 ASP A CA 1
ATOM 770 C C . ASP A 1 108 ? -18.360 -46.133 -27.295 1.00 26.22 270 ASP A C 1
ATOM 771 O O . ASP A 1 108 ? -17.646 -47.012 -26.798 1.00 26.48 270 ASP A O 1
ATOM 776 N N . ARG A 1 109 ? -17.924 -44.887 -27.486 1.00 22.42 271 ARG A N 1
ATOM 777 C CA . ARG A 1 109 ? -16.567 -44.484 -27.140 1.00 24.26 271 ARG A CA 1
ATOM 778 C C . ARG A 1 109 ? -16.507 -43.525 -25.959 1.00 19.73 271 ARG A C 1
ATOM 779 O O . ARG A 1 109 ? -15.451 -42.923 -25.721 1.00 20.40 271 ARG A O 1
ATOM 787 N N . VAL A 1 110 ? -17.601 -43.367 -25.219 1.00 19.09 272 VAL A N 1
ATOM 788 C CA . VAL A 1 110 ? -17.591 -42.570 -23.992 1.00 18.17 272 VAL A CA 1
ATOM 789 C C . VAL A 1 110 ? -16.457 -43.013 -23.071 1.00 18.98 272 VAL A C 1
ATOM 790 O O . VAL A 1 110 ? -15.797 -42.148 -22.476 1.00 18.83 272 VAL A O 1
ATOM 794 N N . PRO A 1 111 ? -16.173 -44.312 -22.908 1.00 20.73 273 PRO A N 1
ATOM 795 C CA . PRO A 1 111 ? -15.073 -44.688 -22.004 1.00 21.00 273 PRO A CA 1
ATOM 796 C C . PRO A 1 111 ? -13.713 -44.157 -22.433 1.00 22.73 273 PRO A C 1
ATOM 797 O O . PRO A 1 111 ? -12.834 -43.995 -21.577 1.00 22.68 273 PRO A O 1
ATOM 801 N N . GLU A 1 112 ? -13.509 -43.868 -23.721 1.00 20.01 274 GLU A N 1
ATOM 802 C CA . GLU A 1 112 ? -12.289 -43.208 -24.174 1.00 20.99 274 GLU A CA 1
ATOM 803 C C . GLU A 1 112 ? -12.393 -41.688 -24.092 1.00 19.82 274 GLU A C 1
ATOM 804 O O . GLU A 1 112 ? -11.440 -41.019 -23.666 1.00 17.26 274 GLU A O 1
ATOM 810 N N . TYR A 1 113 ? -13.539 -41.134 -24.505 1.00 18.52 275 TYR A N 1
ATOM 811 C CA . TYR A 1 113 ? -13.722 -39.685 -24.532 1.00 16.25 275 TYR A CA 1
ATOM 812 C C . TYR A 1 113 ? -13.548 -39.067 -23.150 1.00 15.72 275 TYR A C 1
ATOM 813 O O . TYR A 1 113 ? -13.115 -37.914 -23.035 1.00 14.15 275 TYR A O 1
ATOM 822 N N . ALA A 1 114 ? -13.870 -39.813 -22.090 1.00 15.63 276 ALA A N 1
ATOM 823 C CA . ALA A 1 114 ? -13.813 -39.214 -20.757 1.00 16.91 276 ALA A CA 1
ATOM 824 C C . ALA A 1 114 ? -12.405 -38.760 -20.390 1.00 17.02 276 ALA A C 1
ATOM 825 O O . ALA A 1 114 ? -12.241 -37.829 -19.585 1.00 17.45 276 ALA A O 1
ATOM 827 N N . PHE A 1 115 ? -11.384 -39.393 -20.965 1.00 16.25 277 PHE A N 1
ATOM 828 C CA . PHE A 1 115 ? -9.990 -39.099 -20.661 1.00 18.27 277 PHE A CA 1
ATOM 829 C C . PHE A 1 115 ? -9.366 -38.077 -21.592 1.00 17.59 277 PHE A C 1
ATOM 830 O O . PHE A 1 115 ? -8.207 -37.690 -21.375 1.00 17.78 277 PHE A O 1
ATOM 838 N N . GLN A 1 116 ? -10.087 -37.637 -22.618 1.00 16.48 278 GLN A N 1
ATOM 839 C CA . GLN A 1 116 ? -9.533 -36.754 -23.640 1.00 17.50 278 GLN A CA 1
ATOM 840 C C . GLN A 1 116 ? -9.863 -35.297 -23.345 1.00 16.05 278 GLN A C 1
ATOM 841 O O . GLN A 1 116 ? -10.959 -34.979 -22.867 1.00 16.26 278 GLN A O 1
ATOM 847 N N . MET A 1 117 ? -8.920 -34.390 -23.648 1.00 14.84 279 MET A N 1
ATOM 848 C CA . MET A 1 117 ? -9.082 -33.039 -23.122 1.00 14.28 279 MET A CA 1
ATOM 849 C C . MET A 1 117 ? -10.184 -32.272 -23.833 1.00 16.51 279 MET A C 1
ATOM 850 O O . MET A 1 117 ? -10.845 -31.445 -23.205 1.00 16.37 279 MET A O 1
ATOM 855 N N . TYR A 1 118 ? -10.418 -32.526 -25.125 1.00 14.45 280 TYR A N 1
ATOM 856 C CA . TYR A 1 118 ? -11.541 -31.841 -25.764 1.00 15.15 280 TYR A CA 1
ATOM 857 C C . TYR A 1 118 ? -12.843 -32.636 -25.650 1.00 14.97 280 TYR A C 1
ATOM 858 O O . TYR A 1 118 ? -13.888 -32.064 -25.329 1.00 14.56 280 TYR A O 1
ATOM 867 N N . ALA A 1 119 ? -12.792 -33.951 -25.858 1.00 13.73 281 ALA A N 1
ATOM 868 C CA . ALA A 1 119 ? -14.012 -34.756 -25.812 1.00 12.83 281 ALA A CA 1
ATOM 869 C C . ALA A 1 119 ? -14.645 -34.766 -24.423 1.00 14.50 281 ALA A C 1
ATOM 870 O O . ALA A 1 119 ? -15.875 -34.844 -24.302 1.00 15.95 281 ALA A O 1
ATOM 872 N N . CYS A 1 120 ? -13.842 -34.659 -23.362 1.00 14.28 282 CYS A N 1
ATOM 873 C CA . CYS A 1 120 ? -14.450 -34.639 -22.036 1.00 16.76 282 CYS A CA 1
ATOM 874 C C . CYS A 1 120 ? -15.305 -33.390 -21.821 1.00 18.69 282 CYS A C 1
ATOM 875 O O . CYS A 1 120 ? -16.209 -33.408 -20.978 1.00 16.26 282 CYS A O 1
ATOM 878 N N . ARG A 1 121 ? -15.038 -32.307 -22.556 1.00 15.51 283 ARG A N 1
ATOM 879 C CA . ARG A 1 121 ? -15.886 -31.120 -22.469 1.00 15.44 283 ARG A CA 1
ATOM 880 C C . ARG A 1 121 ? -17.233 -31.363 -23.133 1.00 15.28 283 ARG A C 1
ATOM 881 O O . ARG A 1 121 ? -18.252 -30.819 -22.682 1.00 17.61 283 ARG A O 1
ATOM 889 N N . VAL A 1 122 ? -17.249 -32.150 -24.212 1.00 14.29 284 VAL A N 1
ATOM 890 C CA . VAL A 1 122 ? -18.516 -32.578 -24.811 1.00 15.63 284 VAL A CA 1
ATOM 891 C C . VAL A 1 122 ? -19.330 -33.391 -23.812 1.00 17.86 284 VAL A C 1
ATOM 892 O O . VAL A 1 122 ? -20.543 -33.191 -23.663 1.00 16.45 284 VAL A O 1
ATOM 896 N N . LEU A 1 123 ? -18.683 -34.337 -23.123 1.00 18.12 285 LEU A N 1
ATOM 897 C CA . LEU A 1 123 ? -19.412 -35.151 -22.150 1.00 16.70 285 LEU A CA 1
ATOM 898 C C . LEU A 1 123 ? -19.935 -34.310 -20.995 1.00 15.81 285 LEU A C 1
ATOM 899 O O . LEU A 1 123 ? -21.050 -34.547 -20.500 1.00 16.79 285 LEU A O 1
ATOM 904 N N . GLN A 1 124 ? -19.142 -33.341 -20.526 1.00 15.37 286 GLN A N 1
ATOM 905 C CA . GLN A 1 124 ? -19.609 -32.495 -19.432 1.00 16.06 286 GLN A CA 1
ATOM 906 C C . GLN A 1 124 ? -20.783 -31.640 -19.870 1.00 18.90 286 GLN A C 1
ATOM 907 O O . GLN A 1 124 ? -21.738 -31.457 -19.108 1.00 18.83 286 GLN A O 1
ATOM 913 N N . LYS A 1 125 ? -20.725 -31.099 -21.092 1.00 18.47 287 LYS A N 1
ATOM 914 C CA . LYS A 1 125 ? -21.854 -30.334 -21.613 1.00 15.85 287 LYS A CA 1
ATOM 915 C C . LYS A 1 125 ? -23.110 -31.197 -21.670 1.00 16.22 287 LYS A C 1
ATOM 916 O O . LYS A 1 125 ? -24.188 -30.762 -21.254 1.00 18.30 287 LYS A O 1
ATOM 922 N N . ALA A 1 126 ? -22.983 -32.428 -22.175 1.00 17.86 288 ALA A N 1
ATOM 923 C CA . ALA A 1 126 ? -24.133 -33.331 -22.242 1.00 15.77 288 ALA A CA 1
ATOM 924 C C . ALA A 1 126 ? -24.722 -33.574 -20.853 1.00 18.46 288 ALA A C 1
ATOM 925 O O . ALA A 1 126 ? -25.933 -33.424 -20.639 1.00 19.25 2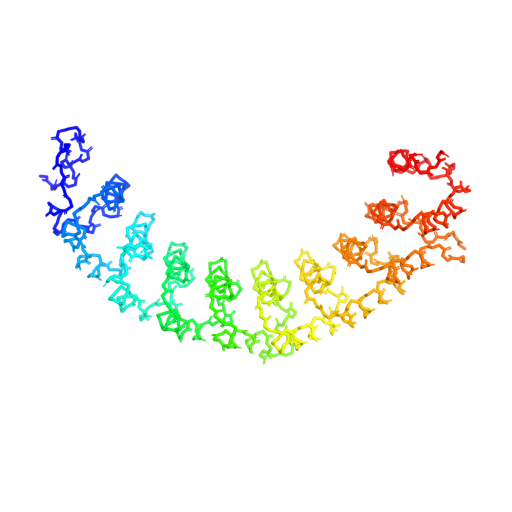88 ALA A O 1
ATOM 927 N N . LEU A 1 127 ? -23.876 -33.906 -19.870 1.00 18.39 289 LEU A N 1
ATOM 928 C CA . LEU A 1 127 ? -24.415 -34.157 -18.535 1.00 18.26 289 LEU A CA 1
ATOM 929 C C . LEU A 1 127 ? -25.046 -32.908 -17.933 1.00 20.04 289 LEU A C 1
ATOM 930 O O . LEU A 1 127 ? -25.991 -33.004 -17.135 1.00 21.30 289 LEU A O 1
ATOM 935 N N . GLU A 1 128 ? -24.519 -31.733 -18.270 1.00 18.64 290 GLU A N 1
ATOM 936 C CA . GLU A 1 128 ? -25.062 -30.483 -17.760 1.00 18.49 290 GLU A CA 1
ATOM 937 C C . GLU A 1 128 ? -26.472 -30.218 -18.262 1.00 21.80 290 GLU A C 1
ATOM 938 O O . GLU A 1 128 ? -27.268 -29.582 -17.560 1.00 24.61 290 GLU A O 1
ATOM 944 N N . LYS A 1 129 ? -26.807 -30.695 -19.455 1.00 16.75 291 LYS A N 1
ATOM 945 C CA . LYS A 1 129 ? -28.020 -30.248 -20.142 1.00 19.31 291 LYS A CA 1
ATOM 946 C C . LYS A 1 129 ? -29.103 -31.308 -20.293 1.00 22.52 291 LYS A C 1
ATOM 947 O O . LYS A 1 129 ? -30.295 -30.978 -20.199 1.00 21.62 291 LYS A O 1
ATOM 953 N N . ILE A 1 130 ? -28.743 -32.565 -20.534 1.00 20.41 292 ILE A N 1
ATOM 954 C CA . ILE A 1 130 ? -29.716 -33.530 -21.037 1.00 20.37 292 ILE A CA 1
ATOM 955 C C . ILE A 1 130 ? -30.550 -34.155 -19.927 1.00 17.75 292 ILE A C 1
ATOM 956 O O . ILE A 1 130 ? -30.223 -34.066 -18.735 1.00 18.40 292 ILE A O 1
ATOM 961 N N . ASN A 1 131 ? -31.639 -34.804 -20.326 1.00 21.19 293 ASN A N 1
ATOM 962 C CA . ASN A 1 131 ? -32.572 -35.390 -19.374 1.00 25.73 293 ASN A CA 1
ATOM 963 C C . ASN A 1 131 ? -31.979 -36.635 -18.706 1.00 24.16 293 ASN A C 1
ATOM 964 O O . ASN A 1 131 ? -31.003 -37.229 -19.171 1.00 21.18 293 ASN A O 1
ATOM 969 N N . GLU A 1 132 ? -32.610 -37.039 -17.603 1.00 20.47 294 GLU A N 1
ATOM 970 C CA . GLU A 1 132 ? -32.027 -38.079 -16.759 1.00 21.19 294 GLU A CA 1
ATOM 971 C C . GLU A 1 132 ? -31.819 -39.420 -17.463 1.00 24.77 294 GLU A C 1
ATOM 972 O O . GLU A 1 132 ? -30.750 -40.022 -17.262 1.00 23.96 294 GLU A O 1
ATOM 978 N N . PRO A 1 133 ? -32.758 -39.951 -18.263 1.00 21.90 295 PRO A N 1
ATOM 979 C CA . PRO A 1 133 ? -32.473 -41.204 -18.981 1.00 21.71 295 PRO A CA 1
ATOM 980 C C . PRO A 1 133 ? -31.226 -41.165 -19.845 1.00 22.69 295 PRO A C 1
ATOM 981 O O . PRO A 1 133 ? -30.515 -42.168 -19.942 1.00 24.28 295 PRO A O 1
ATOM 985 N N . LEU A 1 134 ? -30.956 -40.041 -20.507 1.00 21.96 296 LEU A N 1
ATOM 986 C CA . LEU A 1 134 ? -29.741 -39.948 -21.300 1.00 21.52 296 LEU A CA 1
ATOM 987 C C . LEU A 1 134 ? -28.508 -39.798 -20.414 1.00 18.28 296 LEU A C 1
ATOM 988 O O . LEU A 1 134 ? -27.440 -40.324 -20.748 1.00 20.65 296 LEU A O 1
ATOM 993 N N . GLN A 1 135 ? -28.623 -39.080 -19.299 1.00 18.83 297 GLN A N 1
ATOM 994 C CA . GLN A 1 135 ? -27.513 -39.039 -18.347 1.00 21.26 297 GLN A CA 1
ATOM 995 C C . GLN A 1 135 ? -27.143 -40.440 -17.881 1.00 21.72 297 GLN A C 1
ATOM 996 O O . GLN A 1 135 ? -25.964 -40.802 -17.834 1.00 21.14 297 GLN A O 1
ATOM 1002 N N . ILE A 1 136 ? -28.147 -41.235 -17.507 1.00 22.13 298 ILE A N 1
ATOM 1003 C CA . ILE A 1 136 ? -27.894 -42.591 -17.028 1.00 23.48 298 ILE A CA 1
ATOM 1004 C C . ILE A 1 136 ? -27.210 -43.423 -18.103 1.00 22.17 298 ILE A C 1
ATOM 1005 O O . ILE A 1 136 ? -26.331 -44.247 -17.814 1.00 21.18 298 ILE A O 1
ATOM 1010 N N . LYS A 1 137 ? -27.596 -43.219 -19.367 1.00 22.93 299 LYS A N 1
ATOM 1011 C CA . LYS A 1 137 ? -26.973 -43.946 -20.464 1.00 20.73 299 LYS A CA 1
ATOM 1012 C C . LYS A 1 137 ? -25.486 -43.622 -20.563 1.00 22.36 299 LYS A C 1
ATOM 1013 O O . LYS A 1 137 ? -24.653 -44.522 -20.727 1.00 21.70 299 LYS A O 1
ATOM 1019 N N . ILE A 1 138 ? -25.130 -42.342 -20.439 1.00 20.98 300 ILE A N 1
ATOM 1020 C CA . ILE A 1 138 ? -23.717 -41.956 -20.446 1.00 20.66 300 ILE A CA 1
ATOM 1021 C C . ILE A 1 138 ? -22.985 -42.574 -19.259 1.00 22.32 300 ILE A C 1
ATOM 1022 O O . ILE A 1 138 ? -21.880 -43.117 -19.404 1.00 20.90 300 ILE A O 1
ATOM 1027 N N . LEU A 1 139 ? -23.577 -42.491 -18.065 1.00 21.10 301 LEU A N 1
ATOM 1028 C CA . LEU A 1 139 ? -22.914 -43.025 -16.878 1.00 20.39 301 LEU A CA 1
ATOM 1029 C C . LEU A 1 139 ? -22.715 -44.529 -16.977 1.00 24.09 301 LEU A C 1
ATOM 1030 O O . LEU A 1 139 ? -21.733 -45.061 -16.444 1.00 25.03 301 LEU A O 1
ATOM 1035 N N . SER A 1 140 ? -23.626 -45.228 -17.660 1.00 21.41 302 SER A N 1
ATOM 1036 C CA . SER A 1 140 ? -23.495 -46.675 -17.812 1.00 24.43 302 SER A CA 1
ATOM 1037 C C . SER A 1 140 ? -22.200 -47.051 -18.528 1.00 24.92 302 SER A C 1
ATOM 1038 O O . SER A 1 140 ? -21.670 -48.150 -18.322 1.00 26.70 302 SER A O 1
ATOM 1041 N N . GLN A 1 141 ? -21.668 -46.148 -19.353 1.00 22.50 303 GLN A N 1
ATOM 1042 C CA . GLN A 1 141 ? -20.366 -46.350 -19.979 1.00 19.97 303 GLN A CA 1
ATOM 1043 C C . GLN A 1 141 ? -19.227 -45.914 -19.066 1.00 22.43 303 GLN A C 1
ATOM 1044 O O . GLN A 1 141 ? -18.187 -46.581 -19.003 1.00 25.36 303 GLN A O 1
ATOM 1050 N N . ILE A 1 142 ? -19.401 -44.792 -18.361 1.00 19.76 304 ILE A N 1
ATOM 1051 C CA . ILE A 1 142 ? -18.416 -44.348 -17.376 1.00 21.40 304 ILE A CA 1
ATOM 1052 C C . ILE A 1 142 ? -18.157 -45.443 -16.349 1.00 22.14 304 ILE A C 1
ATOM 1053 O O . ILE A 1 142 ? -17.038 -45.563 -15.825 1.00 22.29 304 ILE A O 1
ATOM 1058 N N . ARG A 1 143 ? -19.172 -46.276 -16.083 1.00 24.33 305 ARG A N 1
ATOM 1059 C CA . ARG A 1 143 ? -19.057 -47.395 -15.147 1.00 27.43 305 ARG A CA 1
ATOM 1060 C C . ARG A 1 143 ? -17.829 -48.249 -15.436 1.00 26.73 305 ARG A C 1
ATOM 1061 O O . ARG A 1 143 ? -17.159 -48.734 -14.512 1.00 27.99 305 ARG A O 1
ATOM 1069 N N . HIS A 1 144 ? -17.517 -48.439 -16.718 1.00 24.17 306 HIS A N 1
ATOM 1070 C CA . HIS A 1 144 ? -16.459 -49.357 -17.120 1.00 27.25 306 HIS A CA 1
ATOM 1071 C C . HIS A 1 144 ? -15.064 -48.840 -16.814 1.00 25.18 306 HIS A C 1
ATOM 1072 O O . HIS A 1 144 ? -14.117 -49.638 -16.815 1.00 25.54 306 HIS A O 1
ATOM 1079 N N . VAL A 1 145 ? -14.908 -47.536 -16.576 1.00 18.28 307 VAL A N 1
ATOM 1080 C CA . VAL A 1 145 ? -13.591 -46.941 -16.378 1.00 20.65 307 VAL A CA 1
ATOM 1081 C C . VAL A 1 145 ? -13.560 -46.022 -15.160 1.00 19.52 307 VAL A C 1
ATOM 1082 O O . VAL A 1 145 ? -12.677 -45.169 -15.060 1.00 21.17 307 VAL A O 1
ATOM 1086 N N . ILE A 1 146 ? -14.457 -46.233 -14.189 1.00 20.06 308 ILE A N 1
ATOM 1087 C CA . ILE A 1 146 ? -14.696 -45.205 -13.169 1.00 16.66 308 ILE A CA 1
ATOM 1088 C C . ILE A 1 146 ? -13.483 -44.979 -12.246 1.00 17.00 308 ILE A C 1
ATOM 1089 O O . ILE A 1 146 ? -13.178 -43.829 -11.910 1.00 18.35 308 ILE A O 1
ATOM 1094 N N . HIS A 1 147 ? -12.761 -46.034 -11.820 1.00 19.73 309 HIS A N 1
ATOM 1095 C CA . HIS A 1 147 ? -11.637 -45.782 -10.907 1.00 23.31 309 HIS A CA 1
ATOM 1096 C C . HIS A 1 147 ? -10.564 -44.925 -11.571 1.00 21.58 309 HIS A C 1
ATOM 1097 O O . HIS A 1 147 ? -10.097 -43.937 -10.992 1.00 24.37 309 HIS A O 1
ATOM 1104 N N . ARG A 1 148 ? -10.173 -45.274 -12.806 1.00 19.26 310 ARG A N 1
ATOM 1105 C CA . ARG A 1 148 ? -9.151 -44.487 -13.481 1.00 20.76 310 ARG A CA 1
ATOM 1106 C C . ARG A 1 148 ? -9.680 -43.106 -13.831 1.00 17.19 310 ARG A C 1
ATOM 1107 O O . ARG A 1 148 ? -8.943 -42.113 -13.771 1.00 19.23 310 ARG A O 1
ATOM 1115 N N . CYS A 1 149 ? -10.970 -43.030 -14.151 1.00 19.41 311 CYS A N 1
ATOM 1116 C CA . CYS A 1 149 ? -11.587 -41.750 -14.481 1.00 20.56 311 CYS A CA 1
ATOM 1117 C C . CYS A 1 149 ? -11.463 -40.763 -13.322 1.00 20.68 311 CYS A C 1
ATOM 1118 O O . CYS A 1 149 ? -11.181 -39.578 -13.526 1.00 21.70 311 CYS A O 1
ATOM 1121 N N . MET A 1 150 ? -11.647 -41.244 -12.090 1.00 21.66 312 MET A N 1
ATOM 1122 C CA . MET A 1 150 ? -11.682 -40.350 -10.937 1.00 23.67 312 MET A CA 1
ATOM 1123 C C . MET A 1 150 ? -10.347 -39.667 -10.684 1.00 23.87 312 MET A C 1
ATOM 1124 O O . MET A 1 150 ? -10.315 -38.556 -10.140 1.00 26.39 312 MET A O 1
ATOM 1129 N N . LYS A 1 151 ? -9.237 -40.301 -11.054 1.00 20.55 313 LYS A N 1
ATOM 1130 C CA . LYS A 1 151 ? -7.911 -39.741 -10.828 1.00 21.41 313 LYS A CA 1
ATOM 1131 C C . LYS A 1 151 ? -7.353 -39.054 -12.056 1.00 19.38 313 LYS A C 1
ATOM 1132 O O . LYS A 1 151 ? -6.175 -38.690 -12.067 1.00 21.44 313 LYS A O 1
ATOM 1138 N N . ASP A 1 152 ? -8.148 -38.925 -13.112 1.00 21.85 314 ASP A N 1
ATOM 1139 C CA . ASP A 1 152 ? -7.666 -38.360 -14.364 1.00 19.04 314 ASP A CA 1
ATOM 1140 C C . ASP A 1 152 ? -8.001 -36.878 -14.422 1.00 18.22 314 ASP A C 1
ATOM 1141 O O . ASP A 1 152 ? -9.091 -36.468 -14.009 1.00 16.39 314 ASP A O 1
ATOM 1146 N N . GLN A 1 153 ? -7.055 -36.083 -14.947 1.00 16.47 315 GLN A N 1
ATOM 1147 C CA . GLN A 1 153 ? -7.241 -34.642 -15.069 1.00 14.55 315 GLN A CA 1
ATOM 1148 C C . GLN A 1 153 ? -8.526 -34.316 -15.814 1.00 15.61 315 GLN A C 1
ATOM 1149 O O . GLN A 1 153 ? -9.227 -33.360 -15.474 1.00 16.17 315 GLN A O 1
ATOM 1155 N N . ASN A 1 154 ? -8.832 -35.086 -16.851 1.00 19.12 316 ASN A N 1
ATOM 1156 C CA . ASN A 1 154 ? -10.061 -34.872 -17.609 1.00 14.46 316 ASN A CA 1
ATOM 1157 C C . ASN A 1 154 ? -11.240 -35.671 -17.058 1.00 15.25 316 ASN A C 1
ATOM 1158 O O . ASN A 1 154 ? -12.341 -35.123 -16.873 1.00 17.77 316 ASN A O 1
ATOM 1163 N N . GLY A 1 155 ? -11.016 -36.953 -16.786 1.00 16.92 317 GLY A N 1
ATOM 1164 C CA . GLY A 1 155 ? -12.085 -37.826 -16.350 1.00 17.70 317 GLY A CA 1
ATOM 1165 C C . GLY A 1 155 ? -12.698 -37.393 -15.041 1.00 17.37 317 GLY A C 1
ATOM 1166 O O . GLY A 1 155 ? -13.898 -37.580 -14.824 1.00 17.20 317 GLY A O 1
ATOM 1167 N N . CYS A 1 156 ? -11.898 -36.791 -14.158 1.00 16.22 318 CYS A N 1
ATOM 1168 C CA . CYS A 1 156 ? -12.456 -36.371 -12.873 1.00 13.73 318 CYS A CA 1
ATOM 1169 C C . CYS A 1 156 ? -13.482 -35.259 -13.042 1.00 16.41 318 CYS A C 1
ATOM 1170 O O . CYS A 1 156 ? -14.369 -35.114 -12.198 1.00 16.44 318 CYS A O 1
ATOM 1173 N N . ARG A 1 157 ? -13.386 -34.470 -14.119 1.00 14.66 319 ARG A N 1
ATOM 1174 C CA . ARG A 1 157 ? -14.349 -33.402 -14.343 1.00 16.39 319 ARG A CA 1
ATOM 1175 C C . ARG A 1 157 ? -15.668 -33.955 -14.869 1.00 16.74 319 ARG A C 1
ATOM 1176 O O . ARG A 1 157 ? -16.738 -33.426 -14.543 1.00 17.61 319 ARG A O 1
ATOM 1184 N N . VAL A 1 158 ? -15.599 -35.020 -15.665 1.00 14.86 320 VAL A N 1
ATOM 1185 C CA . VAL A 1 158 ? -16.800 -35.737 -16.080 1.00 13.77 320 VAL A CA 1
ATOM 1186 C C . VAL A 1 158 ? -17.488 -36.344 -14.863 1.00 16.24 320 VAL A C 1
ATOM 1187 O O . VAL A 1 158 ? -18.719 -36.287 -14.733 1.00 16.00 320 VAL A O 1
ATOM 1191 N N . VAL A 1 159 ? -16.705 -36.954 -13.960 1.00 14.61 321 VAL A N 1
ATOM 1192 C CA . VAL A 1 159 ? -17.282 -37.556 -12.751 1.00 13.28 321 VAL A CA 1
ATOM 1193 C C . VAL A 1 159 ? -17.879 -36.483 -11.851 1.00 17.43 321 VAL A C 1
ATOM 1194 O O . VAL A 1 159 ? -18.957 -36.670 -11.269 1.00 17.35 321 VAL A O 1
ATOM 1198 N N . GLN A 1 160 ? -17.185 -35.355 -11.691 1.00 15.26 322 GLN A N 1
ATOM 1199 C CA . GLN A 1 160 ? -17.742 -34.301 -10.844 1.00 14.77 322 GLN A CA 1
ATOM 1200 C C . GLN A 1 160 ? -19.042 -33.762 -11.425 1.00 17.48 322 GLN A C 1
ATOM 1201 O O . GLN A 1 160 ? -19.997 -33.503 -10.682 1.00 16.23 322 GLN A O 1
ATOM 1207 N N . LYS A 1 161 ? -19.096 -33.572 -12.747 1.00 16.52 323 LYS A N 1
ATOM 1208 C CA . LYS A 1 161 ? -20.335 -33.109 -13.364 1.00 16.08 323 LYS A CA 1
ATOM 1209 C C . LYS A 1 161 ? -21.462 -34.102 -13.125 1.00 18.61 323 LYS A C 1
ATOM 1210 O O . LYS A 1 161 ? -22.602 -33.705 -12.853 1.00 17.71 323 LYS A O 1
ATOM 1216 N N . ALA A 1 162 ? -21.165 -35.403 -13.222 1.00 15.56 324 ALA A N 1
ATOM 1217 C CA . ALA A 1 162 ? -22.189 -36.411 -12.949 1.00 16.16 324 ALA A CA 1
ATOM 1218 C C . ALA A 1 162 ? -22.735 -36.272 -11.531 1.00 18.45 324 ALA A C 1
ATOM 1219 O O . ALA A 1 162 ? -23.954 -36.332 -11.308 1.00 17.19 324 ALA A O 1
ATOM 1221 N N . ILE A 1 163 ? -21.840 -36.127 -10.550 1.00 17.18 325 ILE A N 1
ATOM 1222 C CA . ILE A 1 163 ? -22.271 -35.994 -9.158 1.00 15.14 325 ILE A CA 1
ATOM 1223 C C . ILE A 1 163 ? -23.093 -34.732 -8.965 1.00 18.49 325 ILE A C 1
ATOM 1224 O O . ILE A 1 163 ? -24.047 -34.713 -8.172 1.00 19.84 325 ILE A O 1
ATOM 1229 N N . GLU A 1 164 ? -22.750 -33.664 -9.688 1.00 16.99 326 GLU A N 1
ATOM 1230 C CA . GLU A 1 164 ? -23.469 -32.402 -9.555 1.00 19.46 326 GLU A CA 1
ATOM 1231 C C . GLU A 1 164 ? -24.878 -32.473 -10.145 1.00 21.56 326 GLU A C 1
ATOM 1232 O O . GLU A 1 164 ? -25.808 -31.867 -9.598 1.00 24.43 326 GLU A O 1
ATOM 1238 N N . LYS A 1 165 ? -25.058 -33.194 -11.257 1.00 19.39 327 LYS A N 1
ATOM 1239 C CA . LYS A 1 165 ? -26.240 -33.032 -12.105 1.00 18.22 327 LYS A CA 1
ATOM 1240 C C . LYS A 1 165 ? -27.159 -34.243 -12.147 1.00 20.94 327 LYS A C 1
ATOM 1241 O O . LYS A 1 165 ? -28.235 -34.159 -12.750 1.00 25.21 327 LYS A O 1
ATOM 1247 N N . VAL A 1 166 ? -26.775 -35.364 -11.554 1.00 21.28 328 VAL A N 1
ATOM 1248 C CA . VAL A 1 166 ? -27.565 -36.587 -11.625 1.00 20.20 328 VAL A CA 1
ATOM 1249 C C . VAL A 1 166 ? -28.047 -36.943 -10.224 1.00 23.71 328 VAL A C 1
ATOM 1250 O O . VAL A 1 166 ? -27.314 -36.782 -9.240 1.00 23.04 328 VAL A O 1
ATOM 1254 N N . SER A 1 167 ? -29.288 -37.416 -10.131 1.00 23.37 329 SER A N 1
ATOM 1255 C CA . SER A 1 167 ? -29.837 -37.749 -8.824 1.00 22.81 329 SER A CA 1
ATOM 1256 C C . SER A 1 167 ? -28.936 -38.742 -8.096 1.00 19.73 329 SER A C 1
ATOM 1257 O O . SER A 1 167 ? -28.412 -39.676 -8.714 1.00 23.27 329 SER A O 1
ATOM 1260 N N . PRO A 1 168 ? -28.774 -38.588 -6.782 1.00 23.66 330 PRO A N 1
ATOM 1261 C CA . PRO A 1 168 ? -27.822 -39.426 -6.019 1.00 25.15 330 PRO A CA 1
ATOM 1262 C C . PRO A 1 168 ? -27.943 -40.925 -6.238 1.00 24.24 330 PRO A C 1
ATOM 1263 O O . PRO A 1 168 ? -26.916 -41.616 -6.306 1.00 24.43 330 PRO A O 1
ATOM 1267 N N . GLN A 1 169 ? -29.159 -41.462 -6.354 1.00 23.43 331 GLN A N 1
ATOM 1268 C CA . GLN A 1 169 ? -29.280 -42.907 -6.502 1.00 25.40 331 GLN A CA 1
ATOM 1269 C C . GLN A 1 169 ? -28.553 -43.415 -7.738 1.00 29.64 331 GLN A C 1
ATOM 1270 O O . GLN A 1 169 ? -28.127 -44.574 -7.762 1.00 28.97 331 GLN A O 1
ATOM 1276 N N . TYR A 1 170 ? -28.371 -42.572 -8.754 1.00 24.62 332 TYR A N 1
ATOM 1277 C CA . TYR A 1 170 ? -27.739 -43.002 -9.992 1.00 23.68 332 TYR A CA 1
ATOM 1278 C C . TYR A 1 170 ? -26.229 -42.777 -10.009 1.00 22.49 332 TYR A C 1
ATOM 1279 O O . TYR A 1 170 ? -25.587 -43.105 -11.011 1.00 22.71 332 TYR A O 1
ATOM 1288 N N . VAL A 1 171 ? -25.644 -42.242 -8.936 1.00 19.12 333 VAL A N 1
ATOM 1289 C CA . VAL A 1 171 ? -24.189 -42.213 -8.803 1.00 19.87 333 VAL A CA 1
ATOM 1290 C C . VAL A 1 171 ? -23.717 -43.124 -7.686 1.00 19.60 333 VAL A C 1
ATOM 1291 O O . VAL A 1 171 ? -22.570 -43.015 -7.245 1.00 19.78 333 VAL A O 1
ATOM 1295 N N . GLN A 1 172 ? -24.590 -44.008 -7.189 1.00 18.96 334 GLN A N 1
ATOM 1296 C CA . GLN A 1 172 ? -24.149 -44.987 -6.199 1.00 19.44 334 GLN A CA 1
ATOM 1297 C C . GLN A 1 172 ? -22.921 -45.760 -6.676 1.00 19.40 334 GLN A C 1
ATOM 1298 O O . GLN A 1 172 ? -22.038 -46.066 -5.868 1.00 18.20 334 GLN A O 1
ATOM 1304 N N . PHE A 1 173 ? -22.818 -46.039 -7.982 1.00 20.05 335 PHE A N 1
ATOM 1305 C CA . PHE A 1 173 ? -21.665 -46.785 -8.477 1.00 19.25 335 PHE A CA 1
ATOM 1306 C C . PHE A 1 173 ? -20.370 -46.012 -8.283 1.00 20.76 335 PHE A C 1
ATOM 1307 O O . PHE A 1 173 ? -19.297 -46.622 -8.173 1.00 18.50 335 PHE A O 1
ATOM 1315 N N . ILE A 1 174 ? -20.445 -44.675 -8.231 1.00 17.04 336 ILE A N 1
ATOM 1316 C CA . ILE A 1 174 ? -19.261 -43.866 -7.945 1.00 17.03 336 ILE A CA 1
ATOM 1317 C C . ILE A 1 174 ? -18.913 -43.930 -6.463 1.00 15.86 336 ILE A C 1
ATOM 1318 O O . ILE A 1 174 ? -17.741 -44.051 -6.089 1.00 15.99 336 ILE A O 1
ATOM 1323 N N . VAL A 1 175 ? -19.926 -43.860 -5.600 1.00 15.61 337 VAL A N 1
ATOM 1324 C CA . VAL A 1 175 ? -19.705 -44.013 -4.165 1.00 15.47 337 VAL A CA 1
ATOM 1325 C C . VAL A 1 175 ? -19.102 -45.384 -3.869 1.00 15.53 337 VAL A C 1
ATOM 1326 O O . VAL A 1 175 ? -18.142 -45.496 -3.101 1.00 17.42 337 VAL A O 1
ATOM 1330 N N . ASP A 1 176 ? -19.636 -46.442 -4.492 1.00 16.31 338 ASP A N 1
ATOM 1331 C CA . ASP A 1 176 ? -19.099 -47.789 -4.275 1.00 18.02 338 ASP A CA 1
ATOM 1332 C C . ASP A 1 176 ? -17.685 -47.934 -4.820 1.00 18.53 338 ASP A C 1
ATOM 1333 O O . ASP A 1 176 ? -16.951 -48.840 -4.398 1.00 16.59 338 ASP A O 1
ATOM 1338 N N . THR A 1 177 ? -17.299 -47.090 -5.786 1.00 16.24 339 THR A N 1
ATOM 1339 C CA . THR A 1 177 ? -15.904 -47.080 -6.222 1.00 17.63 339 THR A CA 1
ATOM 1340 C C . THR A 1 177 ? -15.010 -46.420 -5.179 1.00 16.63 339 THR A C 1
ATOM 1341 O O . THR A 1 177 ? -13.930 -46.936 -4.871 1.00 15.78 339 THR A O 1
ATOM 1345 N N . LEU A 1 178 ? -15.455 -45.298 -4.592 1.00 15.29 340 LEU A N 1
ATOM 1346 C CA . LEU A 1 178 ? -14.748 -44.729 -3.442 1.00 14.46 340 LEU A CA 1
ATOM 1347 C C . LEU A 1 178 ? -14.572 -45.742 -2.326 1.00 13.32 340 LEU A C 1
ATOM 1348 O O . LEU A 1 178 ? -13.566 -45.704 -1.609 1.00 16.46 340 LEU A O 1
ATOM 1353 N N . LEU A 1 179 ? -15.538 -46.643 -2.161 1.00 15.04 341 LEU A N 1
ATOM 1354 C CA . LEU A 1 179 ? -15.514 -47.654 -1.115 1.00 14.54 341 LEU A CA 1
ATOM 1355 C C . LEU A 1 179 ? -15.029 -49.018 -1.615 1.00 14.83 341 LEU A C 1
ATOM 1356 O O . LEU A 1 179 ? -15.188 -50.017 -0.905 1.00 15.70 341 LEU A O 1
ATOM 1361 N N . GLU A 1 180 ? -14.406 -49.088 -2.792 1.00 13.69 342 GLU A N 1
ATOM 1362 C CA . GLU A 1 180 ? -14.177 -50.411 -3.368 1.00 13.35 342 GLU A CA 1
ATOM 1363 C C . GLU A 1 180 ? -13.129 -51.211 -2.588 1.00 15.28 342 GLU A C 1
ATOM 1364 O O . GLU A 1 180 ? -13.244 -52.437 -2.511 1.00 15.63 342 GLU A O 1
ATOM 1370 N N . SER A 1 181 ? -12.129 -50.553 -1.984 1.00 13.11 343 SER A N 1
ATOM 1371 C CA . SER A 1 181 ? -11.138 -51.215 -1.146 1.00 14.38 343 SER A CA 1
ATOM 1372 C C . SER A 1 181 ? -10.835 -50.335 0.054 1.00 14.61 343 SER A C 1
ATOM 1373 O O . SER A 1 181 ? -11.255 -49.180 0.117 1.00 16.25 343 SER A O 1
ATOM 1376 N N . SER A 1 182 ? -10.065 -50.896 0.995 1.00 16.91 344 SER A N 1
ATOM 1377 C CA . SER A 1 182 ? -9.784 -50.192 2.248 1.00 18.12 344 SER A CA 1
ATOM 1378 C C . SER A 1 182 ? -9.140 -48.834 2.009 1.00 17.74 344 SER A C 1
ATOM 1379 O O . SER A 1 182 ? -9.522 -47.845 2.648 1.00 21.17 344 SER A O 1
ATOM 1382 N N . ASN A 1 183 ? -8.190 -48.753 1.078 1.00 15.99 345 ASN A N 1
ATOM 1383 C CA . ASN A 1 183 ? -7.376 -47.550 0.943 1.00 15.69 345 ASN A CA 1
ATOM 1384 C C . ASN A 1 183 ? -7.874 -46.591 -0.131 1.00 14.08 345 ASN A C 1
ATOM 1385 O O . ASN A 1 183 ? -7.219 -45.577 -0.370 1.00 16.68 345 ASN A O 1
ATOM 1390 N N . THR A 1 184 ? -8.995 -46.883 -0.786 1.00 15.51 346 THR A N 1
ATOM 1391 C CA . THR A 1 184 ? -9.388 -46.081 -1.948 1.00 11.51 346 THR A CA 1
ATOM 1392 C C . THR A 1 184 ? -9.692 -44.634 -1.562 1.00 14.36 346 THR A C 1
ATOM 1393 O O . THR A 1 184 ? -9.297 -43.704 -2.269 1.00 14.28 346 THR A O 1
ATOM 1397 N N . ILE A 1 185 ? -10.407 -44.417 -0.455 1.00 13.36 347 ILE A N 1
ATOM 1398 C CA . ILE A 1 185 ? -10.740 -43.043 -0.085 1.00 13.96 347 ILE A CA 1
ATOM 1399 C C . ILE A 1 185 ? -9.484 -42.265 0.277 1.00 14.52 347 ILE A C 1
ATOM 1400 O O . ILE A 1 185 ? -9.343 -41.089 -0.085 1.00 14.72 347 ILE A O 1
ATOM 1405 N N . TYR A 1 186 ? -8.524 -42.914 0.933 1.00 14.99 348 TYR A N 1
ATOM 1406 C CA . TYR A 1 186 ? -7.256 -42.245 1.196 1.00 16.93 348 TYR A CA 1
ATOM 1407 C C . TYR A 1 186 ? -6.563 -41.882 -0.116 1.00 15.39 348 TYR A C 1
ATOM 1408 O O . TYR A 1 186 ? -6.147 -40.731 -0.315 1.00 15.21 348 TYR A O 1
ATOM 1417 N N . GLU A 1 187 ? -6.443 -42.868 -1.018 1.00 12.48 349 GLU A N 1
ATOM 1418 C CA . GLU A 1 187 ? -5.780 -42.681 -2.306 1.00 16.60 349 GLU A CA 1
ATOM 1419 C C . GLU A 1 187 ? -6.411 -41.529 -3.071 1.00 16.58 349 GLU A C 1
ATOM 1420 O O . GLU A 1 187 ? -5.703 -40.697 -3.658 1.00 16.30 349 GLU A O 1
ATOM 1426 N N . MET A 1 188 ? -7.738 -41.448 -3.052 1.00 12.95 350 MET A N 1
ATOM 1427 C CA . MET A 1 188 ? -8.413 -40.375 -3.784 1.00 12.63 350 MET A CA 1
ATOM 1428 C C . MET A 1 188 ? -8.242 -39.038 -3.080 1.00 13.94 350 MET A C 1
ATOM 1429 O O . MET A 1 188 ? -8.051 -37.997 -3.733 1.00 14.26 350 MET A O 1
ATOM 1434 N N . SER A 1 189 ? -8.330 -39.036 -1.747 1.00 14.23 351 SER A N 1
ATOM 1435 C CA . SER A 1 189 ? -8.255 -37.781 -1.009 1.00 14.12 351 SER A CA 1
ATOM 1436 C C . SER A 1 189 ? -6.892 -37.110 -1.123 1.00 15.59 351 SER A C 1
ATOM 1437 O O . SER A 1 189 ? -6.807 -35.889 -0.945 1.00 16.25 351 SER A O 1
ATOM 1440 N N . VAL A 1 190 ? -5.819 -37.864 -1.380 1.00 12.89 352 VAL A N 1
ATOM 1441 C CA . VAL A 1 190 ? -4.495 -37.253 -1.505 1.00 13.16 352 VAL A CA 1
ATOM 1442 C C . VAL A 1 190 ? -4.063 -37.098 -2.959 1.00 18.50 352 VAL A C 1
ATOM 1443 O O . VAL A 1 190 ? -2.902 -36.758 -3.224 1.00 18.78 352 VAL A O 1
ATOM 1447 N N . ASP A 1 191 ? -4.968 -37.328 -3.905 1.00 14.66 353 ASP A N 1
ATOM 1448 C CA . ASP A 1 191 ? -4.778 -37.169 -5.347 1.00 13.18 353 ASP A CA 1
ATOM 1449 C C . ASP A 1 191 ? -5.305 -35.812 -5.794 1.00 15.53 353 ASP A C 1
ATOM 1450 O O . ASP A 1 191 ? -6.376 -35.388 -5.351 1.00 14.80 353 ASP A O 1
ATOM 1455 N N . PRO A 1 192 ? -4.591 -35.076 -6.656 1.00 15.31 354 PRO A N 1
ATOM 1456 C CA . PRO A 1 192 ? -5.061 -33.736 -7.032 1.00 15.86 354 PRO A CA 1
ATOM 1457 C C . PRO A 1 192 ? -6.398 -33.741 -7.741 1.00 16.80 354 PRO A C 1
ATOM 1458 O O . PRO A 1 192 ? -7.115 -32.737 -7.706 1.00 16.82 354 PRO A O 1
ATOM 1462 N N . TYR A 1 193 ? -6.742 -34.834 -8.416 1.00 14.03 355 TYR A N 1
ATOM 1463 C CA . TYR A 1 193 ? -8.020 -34.925 -9.113 1.00 13.97 355 TYR A CA 1
ATOM 1464 C C . TYR A 1 193 ? -9.061 -35.703 -8.322 1.00 15.00 355 TYR A C 1
ATOM 1465 O O . TYR A 1 193 ? -10.229 -35.271 -8.233 1.00 14.39 355 TYR A O 1
ATOM 1474 N N . GLY A 1 194 ? -8.652 -36.826 -7.722 1.00 13.57 356 GLY A N 1
ATOM 1475 C CA . GLY A 1 194 ? -9.572 -37.615 -6.908 1.00 15.32 356 GLY A CA 1
ATOM 1476 C C . GLY A 1 194 ? -10.127 -36.848 -5.726 1.00 15.63 356 GLY A C 1
ATOM 1477 O O . GLY A 1 194 ? -11.266 -37.072 -5.316 1.00 15.34 356 GLY A O 1
ATOM 1478 N N . CYS A 1 195 ? -9.357 -35.906 -5.180 1.00 14.90 357 CYS A N 1
ATOM 1479 C CA . CYS A 1 195 ? -9.845 -35.205 -3.994 1.00 15.10 357 CYS A CA 1
ATOM 1480 C C . CYS A 1 195 ? -11.061 -34.356 -4.324 1.00 16.64 357 CYS A C 1
ATOM 1481 O O . CYS A 1 195 ? -11.922 -34.152 -3.463 1.00 15.09 357 CYS A O 1
ATOM 1484 N N . ARG A 1 196 ? -11.164 -33.894 -5.574 1.00 15.28 358 ARG A N 1
ATOM 1485 C CA . ARG A 1 196 ? -12.295 -33.086 -5.997 1.00 13.78 358 ARG A CA 1
ATOM 1486 C C . ARG A 1 196 ? -13.535 -33.943 -6.162 1.00 13.34 358 ARG A C 1
ATOM 1487 O O . ARG A 1 196 ? -14.654 -33.487 -5.913 1.00 16.21 358 ARG A O 1
ATOM 1495 N N . VAL A 1 197 ? -13.346 -35.182 -6.606 1.00 13.71 359 VAL A N 1
ATOM 1496 C CA . VAL A 1 197 ? -14.452 -36.132 -6.662 1.00 14.15 359 VAL A CA 1
ATOM 1497 C C . VAL A 1 197 ? -14.992 -36.396 -5.264 1.00 14.22 359 VAL A C 1
ATOM 1498 O O . VAL A 1 197 ? -16.205 -36.384 -5.044 1.00 14.31 359 VAL A O 1
ATOM 1502 N N . VAL A 1 198 ? -14.101 -36.624 -4.299 1.00 13.54 360 VAL A N 1
ATOM 1503 C CA . VAL A 1 198 ? -14.555 -36.858 -2.925 1.00 12.54 360 VAL A CA 1
ATOM 1504 C C . VAL A 1 198 ? -15.308 -35.644 -2.400 1.00 14.73 360 VAL A C 1
ATOM 1505 O O . VAL A 1 198 ? -16.376 -35.773 -1.784 1.00 16.21 360 VAL A O 1
ATOM 1509 N N . GLN A 1 199 ? -14.776 -34.440 -2.642 1.00 13.81 361 GLN A N 1
ATOM 1510 C CA . GLN A 1 199 ? -15.468 -33.241 -2.183 1.00 14.06 361 GLN A CA 1
ATOM 1511 C C . GLN A 1 199 ? -16.852 -33.117 -2.809 1.00 17.38 361 GLN A C 1
ATOM 1512 O O . GLN A 1 199 ? -17.818 -32.755 -2.120 1.00 15.91 361 GLN A O 1
ATOM 1518 N N . ARG A 1 200 ? -16.965 -33.384 -4.114 1.00 15.65 362 ARG A N 1
ATOM 1519 C CA . ARG A 1 200 ? -18.257 -33.273 -4.783 1.00 15.13 362 ARG A CA 1
ATOM 1520 C C . ARG A 1 200 ? -19.255 -34.274 -4.208 1.00 17.31 362 ARG A C 1
ATOM 1521 O O . ARG A 1 200 ? -20.431 -33.943 -3.992 1.00 17.16 362 ARG A O 1
ATOM 1529 N N . CYS A 1 201 ? -18.793 -35.494 -3.913 1.00 13.66 363 CYS A N 1
ATOM 1530 C CA A CYS A 1 201 ? -19.634 -36.490 -3.253 0.48 15.81 363 CYS A CA 1
ATOM 1531 C CA B CYS A 1 201 ? -19.656 -36.476 -3.260 0.52 15.80 363 CYS A CA 1
ATOM 1532 C C . CYS A 1 201 ? -20.146 -35.988 -1.905 1.00 16.61 363 CYS A C 1
ATOM 1533 O O . CYS A 1 201 ? -21.328 -36.160 -1.567 1.00 17.44 363 CYS A O 1
ATOM 1538 N N . LEU A 1 202 ? -19.260 -35.385 -1.102 1.00 15.42 364 LEU A N 1
ATOM 1539 C CA . LEU A 1 202 ? -19.678 -34.888 0.211 1.00 15.21 364 LEU A CA 1
ATOM 1540 C C . LEU A 1 202 ? -20.702 -33.767 0.092 1.00 19.23 364 LEU A C 1
ATOM 1541 O O . LEU A 1 202 ? -21.566 -33.623 0.971 1.00 20.71 364 LEU A O 1
ATOM 1546 N N . GLU A 1 203 ? -20.635 -32.986 -0.988 1.00 18.78 365 GLU A N 1
ATOM 1547 C CA . GLU A 1 203 ? -21.571 -31.887 -1.218 1.00 17.51 365 GLU A CA 1
ATOM 1548 C C . GLU A 1 203 ? -22.941 -32.366 -1.676 1.00 20.37 365 GLU A C 1
ATOM 1549 O O . GLU A 1 203 ? -23.956 -31.783 -1.281 1.00 22.91 365 GLU A O 1
ATOM 1555 N N . HIS A 1 204 ? -23.005 -33.396 -2.531 1.00 15.72 366 HIS A N 1
ATOM 1556 C CA . HIS A 1 204 ? -24.244 -33.710 -3.238 1.00 21.24 366 HIS A CA 1
ATOM 1557 C C . HIS A 1 204 ? -24.859 -35.064 -2.919 1.00 24.49 366 HIS A C 1
ATOM 1558 O O . HIS A 1 204 ? -26.048 -35.264 -3.201 1.00 22.76 366 HIS A O 1
ATOM 1565 N N . CYS A 1 205 ? -24.096 -36.009 -2.400 1.00 17.48 367 CYS A N 1
ATOM 1566 C CA . CYS A 1 205 ? -24.661 -37.326 -2.171 1.00 20.52 367 CYS A CA 1
ATOM 1567 C C . CYS A 1 205 ? -25.501 -37.332 -0.902 1.00 22.33 367 CYS A C 1
ATOM 1568 O O . CYS A 1 205 ? -25.397 -36.443 -0.057 1.00 23.39 367 CYS A O 1
ATOM 1571 N N . SER A 1 206 ? -26.351 -38.355 -0.785 1.00 24.82 368 SER A N 1
ATOM 1572 C CA . SER A 1 206 ? -27.243 -38.463 0.355 1.00 30.40 368 SER A CA 1
ATOM 1573 C C . SER A 1 206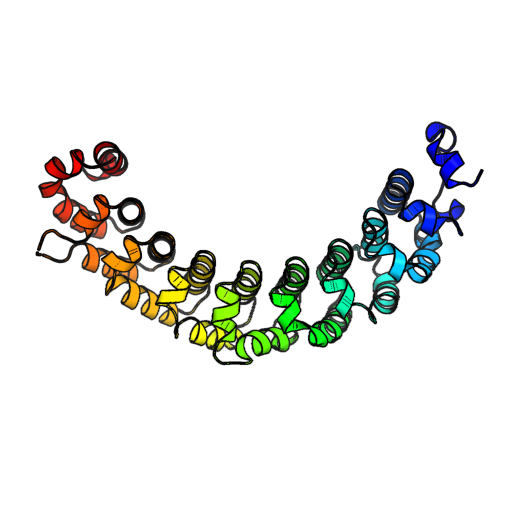 ? -26.463 -38.857 1.606 1.00 34.58 368 SER A C 1
ATOM 1574 O O . SER A 1 206 ? -25.382 -39.442 1.514 1.00 26.20 368 SER A O 1
ATOM 1577 N N . PRO A 1 207 ? -26.985 -38.536 2.797 1.00 36.99 369 PRO A N 1
ATOM 1578 C CA . PRO A 1 207 ? -26.263 -38.910 4.025 1.00 31.09 369 PRO A CA 1
ATOM 1579 C C . PRO A 1 207 ? -26.026 -40.411 4.158 1.00 30.47 369 PRO A C 1
ATOM 1580 O O . PRO A 1 207 ? -25.034 -40.810 4.780 1.00 31.25 369 PRO A O 1
ATOM 1584 N N . SER A 1 208 ? -26.885 -41.253 3.571 1.00 33.69 370 SER A N 1
ATOM 1585 C CA . SER A 1 208 ? -26.628 -42.693 3.566 1.00 36.30 370 SER A CA 1
ATOM 1586 C C . SER A 1 208 ? -25.445 -43.041 2.682 1.00 31.96 370 SER A C 1
ATOM 1587 O O . SER A 1 208 ? -24.750 -44.035 2.929 1.00 34.27 370 SER A O 1
ATOM 1590 N N . GLN A 1 209 ? -25.222 -42.258 1.628 1.00 22.61 371 GLN A N 1
ATOM 1591 C CA . GLN A 1 209 ? -24.063 -42.458 0.782 1.00 23.88 371 GLN A CA 1
ATOM 1592 C C . GLN A 1 209 ? -22.815 -41.881 1.432 1.00 24.02 371 GLN A C 1
ATOM 1593 O O . GLN A 1 209 ? -21.756 -42.511 1.409 1.00 22.58 371 GLN A O 1
ATOM 1599 N N . THR A 1 210 ? -22.924 -40.699 2.038 1.00 19.15 372 THR A N 1
ATOM 1600 C CA . THR A 1 210 ? -21.723 -40.067 2.576 1.00 18.18 372 THR A CA 1
ATOM 1601 C C . THR A 1 210 ? -21.266 -40.670 3.896 1.00 20.34 372 THR A C 1
ATOM 1602 O O . THR A 1 210 ? -20.087 -40.555 4.223 1.00 18.71 372 THR A O 1
ATOM 1606 N N . LYS A 1 211 ? -22.157 -41.284 4.681 1.00 19.24 373 LYS A N 1
ATOM 1607 C CA . LYS A 1 211 ? -21.726 -41.827 5.970 1.00 18.73 373 LYS A CA 1
ATOM 1608 C C . LYS A 1 211 ? -20.544 -42.789 5.856 1.00 17.03 373 LYS A C 1
ATOM 1609 O O . LYS A 1 211 ? -19.534 -42.575 6.546 1.00 16.78 373 LYS A O 1
ATOM 1615 N N . PRO A 1 212 ? -20.569 -43.821 5.006 1.00 19.17 374 PRO A N 1
ATOM 1616 C CA . PRO A 1 212 ? -19.381 -44.682 4.906 1.00 20.16 374 PRO A CA 1
ATOM 1617 C C . PRO A 1 212 ? -18.175 -43.987 4.287 1.00 17.37 374 PRO A C 1
ATOM 1618 O O . PRO A 1 212 ? -17.040 -44.366 4.589 1.00 15.82 374 PRO A O 1
ATOM 1622 N N . VAL A 1 213 ? -18.385 -43.017 3.398 1.00 15.86 375 VAL A N 1
ATOM 1623 C CA . VAL A 1 213 ? -17.258 -42.262 2.846 1.00 16.59 375 VAL A CA 1
ATOM 1624 C C . VAL A 1 213 ? -16.559 -41.493 3.959 1.00 15.93 375 VAL A C 1
ATOM 1625 O O . VAL A 1 213 ? -15.330 -41.545 4.116 1.00 14.97 375 VAL A O 1
ATOM 1629 N N . ILE A 1 214 ? -17.344 -40.778 4.760 1.00 16.29 376 ILE A N 1
ATOM 1630 C CA . ILE A 1 214 ? -16.788 -40.048 5.893 1.00 13.22 376 ILE A CA 1
ATOM 1631 C C . ILE A 1 214 ? -16.130 -41.010 6.870 1.00 14.14 376 ILE A C 1
ATOM 1632 O O . ILE A 1 214 ? -15.089 -40.703 7.463 1.00 16.27 376 ILE A O 1
ATOM 1637 N N . GLY A 1 215 ? -16.711 -42.200 7.042 1.00 17.22 377 GLY A N 1
ATOM 1638 C CA . GLY A 1 215 ? -16.117 -43.162 7.960 1.00 17.07 377 GLY A CA 1
ATOM 1639 C C . GLY A 1 215 ? -14.720 -43.586 7.547 1.00 16.93 377 GLY A C 1
ATOM 1640 O O . GLY A 1 215 ? -13.838 -43.761 8.393 1.00 16.90 377 GLY A O 1
ATOM 1641 N N . GLN A 1 216 ? -14.491 -43.726 6.234 1.00 15.64 378 GLN A N 1
ATOM 1642 C CA . GLN A 1 216 ? -13.152 -44.041 5.744 1.00 16.12 378 GLN A CA 1
ATOM 1643 C C . GLN A 1 216 ? -12.191 -42.890 6.002 1.00 17.41 378 GLN A C 1
ATOM 1644 O O . GLN A 1 216 ? -11.043 -43.109 6.400 1.00 16.83 378 GLN A O 1
ATOM 1650 N N . ILE A 1 217 ? -12.636 -41.656 5.758 1.00 15.31 379 ILE A N 1
ATOM 1651 C CA . ILE A 1 217 ? -11.781 -40.495 6.021 1.00 14.97 379 ILE A CA 1
ATOM 1652 C C . ILE A 1 217 ? -11.353 -40.466 7.485 1.00 14.90 379 ILE A C 1
ATOM 1653 O O . ILE A 1 217 ? -10.185 -40.208 7.798 1.00 15.96 379 ILE A O 1
ATOM 1658 N N A HIS A 1 218 ? -12.287 -40.738 8.404 0.53 17.62 380 HIS A N 1
ATOM 1659 N N B HIS A 1 218 ? -12.290 -40.746 8.398 0.47 17.61 380 HIS A N 1
ATOM 1660 C CA A HIS A 1 218 ? -11.958 -40.728 9.830 0.53 18.10 380 HIS A CA 1
ATOM 1661 C CA B HIS A 1 218 ? -11.975 -40.754 9.825 0.47 18.11 380 HIS A CA 1
ATOM 1662 C C A HIS A 1 218 ? -10.846 -41.722 10.164 0.53 16.28 380 HIS A C 1
ATOM 1663 C C B HIS A 1 218 ? -10.841 -41.718 10.147 0.47 16.30 380 HIS A C 1
ATOM 1664 O O A HIS A 1 218 ? -10.010 -41.454 11.035 0.53 16.80 380 HIS A O 1
ATOM 1665 O O B HIS A 1 218 ? -9.989 -41.427 10.996 0.47 16.81 380 HIS A O 1
ATOM 1678 N N . LYS A 1 219 ? -10.820 -42.883 9.493 1.00 16.15 381 LYS A N 1
ATOM 1679 C CA . LYS A 1 219 ? -9.842 -43.910 9.845 1.00 18.96 381 LYS A CA 1
ATOM 1680 C C . LYS A 1 219 ? -8.410 -43.447 9.629 1.00 18.61 381 LYS A C 1
ATOM 1681 O O . LYS A 1 219 ? -7.508 -43.875 10.360 1.00 19.10 381 LYS A O 1
ATOM 1687 N N . ARG A 1 220 ? -8.173 -42.574 8.650 1.00 14.54 382 ARG A N 1
ATOM 1688 C CA . ARG A 1 220 ? -6.843 -42.021 8.395 1.00 16.10 382 ARG A CA 1
ATOM 1689 C C . ARG A 1 220 ? -6.875 -40.503 8.466 1.00 16.92 382 ARG A C 1
ATOM 1690 O O . ARG A 1 220 ? -6.252 -39.794 7.674 1.00 17.06 382 ARG A O 1
ATOM 1698 N N . PHE A 1 221 ? -7.598 -40.007 9.467 1.00 15.11 383 PHE A N 1
ATOM 1699 C CA . PHE A 1 221 ? -7.876 -38.581 9.579 1.00 15.81 383 PHE A CA 1
ATOM 1700 C C . PHE A 1 221 ? -6.605 -37.744 9.635 1.00 17.42 383 PHE A C 1
ATOM 1701 O O . PHE A 1 221 ? -6.472 -36.757 8.899 1.00 16.87 383 PHE A O 1
ATOM 1709 N N . ASP A 1 222 ? -5.678 -38.086 10.537 1.00 17.71 384 ASP A N 1
ATOM 1710 C CA . ASP A 1 222 ? -4.514 -37.226 10.727 1.00 21.40 384 ASP A CA 1
ATOM 1711 C C . ASP A 1 222 ? -3.710 -37.084 9.440 1.00 19.68 384 ASP A C 1
ATOM 1712 O O . ASP A 1 222 ? -3.255 -35.980 9.106 1.00 20.32 384 ASP A O 1
ATOM 1717 N N . GLU A 1 223 ? -3.523 -38.189 8.706 1.00 17.17 385 GLU A N 1
ATOM 1718 C CA . GLU A 1 223 ? -2.750 -38.134 7.468 1.00 19.25 385 GLU A CA 1
ATOM 1719 C C . GLU A 1 223 ? -3.470 -37.310 6.415 1.00 17.32 385 GLU A C 1
ATOM 1720 O O . GLU A 1 223 ? -2.849 -36.510 5.697 1.00 18.14 385 GLU A O 1
ATOM 1726 N N . ILE A 1 224 ? -4.782 -37.511 6.291 1.00 15.06 386 ILE A N 1
ATOM 1727 C CA . ILE A 1 224 ? -5.536 -36.784 5.275 1.00 13.91 386 ILE A CA 1
ATOM 1728 C C . ILE A 1 224 ? -5.611 -35.299 5.623 1.00 16.68 386 ILE A C 1
ATOM 1729 O O . ILE A 1 224 ? -5.485 -34.430 4.746 1.00 14.45 386 ILE A O 1
ATOM 1734 N N . ALA A 1 225 ? -5.782 -34.986 6.912 1.00 16.02 387 ALA A N 1
ATOM 1735 C CA . ALA A 1 225 ? -5.941 -33.602 7.344 1.00 15.52 387 ALA A CA 1
ATOM 1736 C C . ALA A 1 225 ? -4.708 -32.752 7.074 1.00 15.88 387 ALA A C 1
ATOM 1737 O O . ALA A 1 225 ? -4.844 -31.547 6.839 1.00 16.76 387 ALA A O 1
ATOM 1739 N N . ASN A 1 226 ? -3.504 -33.335 7.098 1.00 16.30 388 ASN A N 1
ATOM 1740 C CA . ASN A 1 226 ? -2.324 -32.538 6.775 1.00 21.14 388 ASN A CA 1
ATOM 1741 C C . ASN A 1 226 ? -1.807 -32.782 5.362 1.00 19.19 388 ASN A C 1
ATOM 1742 O O . ASN A 1 226 ? -0.661 -32.426 5.057 1.00 18.52 388 ASN A O 1
ATOM 1747 N N . ASN A 1 227 ? -2.617 -33.376 4.486 1.00 15.44 389 ASN A N 1
ATOM 1748 C CA . ASN A 1 227 ? -2.209 -33.535 3.102 1.00 16.32 389 ASN A CA 1
ATOM 1749 C C . ASN A 1 227 ? -2.575 -32.298 2.278 1.00 14.87 389 ASN A C 1
ATOM 1750 O O . ASN A 1 227 ? -3.559 -31.600 2.554 1.00 16.49 389 ASN A O 1
ATOM 1755 N N . GLN A 1 228 ? -1.741 -32.003 1.263 1.00 14.68 390 GLN A N 1
ATOM 1756 C CA . GLN A 1 228 ? -1.936 -30.787 0.482 1.00 15.52 390 GLN A CA 1
ATOM 1757 C C . GLN A 1 228 ? -3.293 -30.767 -0.209 1.00 15.98 390 GLN A C 1
ATOM 1758 O O . GLN A 1 228 ? -3.848 -29.690 -0.450 1.00 14.88 390 GLN A O 1
ATOM 1764 N N . TYR A 1 229 ? -3.854 -31.939 -0.505 1.00 15.86 391 TYR A N 1
ATOM 1765 C CA . TYR A 1 229 ? -5.209 -32.044 -1.051 1.00 14.83 391 TYR A CA 1
ATOM 1766 C C . TYR A 1 229 ? -6.209 -32.531 -0.018 1.00 12.90 391 TYR A C 1
ATOM 1767 O O . TYR A 1 229 ? -7.346 -32.043 0.021 1.00 15.25 391 TYR A O 1
ATOM 1776 N N . GLY A 1 230 ? -5.782 -33.460 0.835 1.00 15.55 392 GLY A N 1
ATOM 1777 C CA . GLY A 1 230 ? -6.695 -34.056 1.798 1.00 14.76 392 GLY A CA 1
ATOM 1778 C C . GLY A 1 230 ? -7.249 -33.051 2.784 1.00 14.78 392 GLY A C 1
ATOM 1779 O O . GLY A 1 230 ? -8.353 -33.231 3.300 1.00 13.72 392 GLY A O 1
ATOM 1780 N N . ASN A 1 231 ? -6.512 -31.967 3.046 1.00 14.67 393 ASN A N 1
ATOM 1781 C CA . ASN A 1 231 ? -7.024 -31.012 4.022 1.00 14.13 393 ASN A CA 1
ATOM 1782 C C . ASN A 1 231 ? -8.317 -30.371 3.530 1.00 14.36 393 ASN A C 1
ATOM 1783 O O . ASN A 1 231 ? -9.204 -30.075 4.340 1.00 14.61 393 ASN A O 1
ATOM 1788 N N . TYR A 1 232 ? -8.468 -30.209 2.211 1.00 14.36 394 TYR A N 1
ATOM 1789 C CA . TYR A 1 232 ? -9.732 -29.721 1.670 1.00 14.80 394 TYR A CA 1
ATOM 1790 C C . TYR A 1 232 ? -10.836 -30.755 1.807 1.00 16.78 394 TYR A C 1
ATOM 1791 O O . TYR A 1 232 ? -12.001 -30.392 2.014 1.00 16.42 394 TYR A O 1
ATOM 1800 N N . VAL A 1 233 ? -10.497 -32.041 1.683 1.00 14.46 395 VAL A N 1
ATOM 1801 C CA . VAL A 1 233 ? -11.497 -33.089 1.893 1.00 13.57 395 VAL A CA 1
ATOM 1802 C C . VAL A 1 233 ? -12.021 -33.033 3.322 1.00 13.70 395 VAL A C 1
ATOM 1803 O O . VAL A 1 233 ? -13.231 -33.100 3.567 1.00 14.43 395 VAL A O 1
ATOM 1807 N N . VAL A 1 234 ? -11.110 -32.911 4.289 1.00 14.97 396 VAL A N 1
ATOM 1808 C CA . VAL A 1 234 ? -11.521 -32.812 5.684 1.00 13.11 396 VAL A CA 1
ATOM 1809 C C . VAL A 1 234 ? -12.344 -31.548 5.919 1.00 15.25 396 VAL A C 1
ATOM 1810 O O . VAL A 1 234 ? -13.332 -31.576 6.659 1.00 16.73 396 VAL A O 1
ATOM 1814 N N . GLN A 1 235 ? -11.967 -30.420 5.297 1.00 13.99 397 GLN A N 1
ATOM 1815 C CA . GLN A 1 235 ? -12.791 -29.230 5.462 1.00 14.56 397 GLN A CA 1
ATOM 1816 C C . GLN A 1 235 ? -14.208 -29.467 4.946 1.00 17.22 397 GLN A C 1
ATOM 1817 O O . GLN A 1 235 ? -15.178 -28.992 5.548 1.00 17.61 397 GLN A O 1
ATOM 1823 N N . HIS A 1 236 ? -14.350 -30.259 3.884 1.00 16.28 398 HIS A N 1
ATOM 1824 C CA . HIS A 1 236 ? -15.679 -30.581 3.371 1.00 15.23 398 HIS A CA 1
ATOM 1825 C C . HIS A 1 236 ? -16.460 -31.485 4.320 1.00 16.90 398 HIS A C 1
ATOM 1826 O O . HIS A 1 236 ? -17.690 -31.361 4.392 1.00 18.77 398 HIS A O 1
ATOM 1833 N N . VAL A 1 237 ? -15.782 -32.398 5.030 1.00 14.67 399 VAL A N 1
ATOM 1834 C CA . VAL A 1 237 ? -16.439 -33.199 6.074 1.00 13.91 399 VAL A CA 1
ATOM 1835 C C . VAL A 1 237 ? -16.980 -32.300 7.179 1.00 18.65 399 VAL A C 1
ATOM 1836 O O . VAL A 1 237 ? -18.125 -32.451 7.618 1.00 20.36 399 VAL A O 1
ATOM 1840 N N . ILE A 1 238 ? -16.157 -31.357 7.659 1.00 16.44 400 ILE A N 1
ATOM 1841 C CA . ILE A 1 238 ? -16.625 -30.418 8.677 1.00 21.69 400 ILE A CA 1
ATOM 1842 C C . ILE A 1 238 ? -17.899 -29.714 8.228 1.00 23.40 400 ILE A C 1
ATOM 1843 O O . ILE A 1 238 ? -18.875 -29.608 8.986 1.00 25.94 400 ILE A O 1
ATOM 1848 N N . GLU A 1 239 ? -17.934 -29.261 6.983 1.00 19.00 401 GLU A N 1
ATOM 1849 C CA . GLU A 1 239 ? -19.097 -28.502 6.537 1.00 23.32 401 GLU A CA 1
ATOM 1850 C C . GLU A 1 239 ? -20.299 -29.399 6.273 1.00 26.65 401 GLU A C 1
ATOM 1851 O O . GLU A 1 239 ? -21.422 -29.060 6.664 1.00 28.75 401 GLU A O 1
ATOM 1857 N N . HIS A 1 240 ? -20.089 -30.545 5.627 1.00 22.45 402 HIS A N 1
ATOM 1858 C CA . HIS A 1 240 ? -21.188 -31.347 5.094 1.00 20.66 402 HIS A CA 1
ATOM 1859 C C . HIS A 1 240 ? -21.471 -32.617 5.885 1.00 22.04 402 HIS A C 1
ATOM 1860 O O . HIS A 1 240 ? -22.415 -33.342 5.545 1.00 24.78 402 HIS A O 1
ATOM 1867 N N . GLY A 1 241 ? -20.692 -32.913 6.919 1.00 18.81 403 GLY A N 1
ATOM 1868 C CA . GLY A 1 241 ? -20.895 -34.096 7.731 1.00 19.96 403 GLY A CA 1
ATOM 1869 C C . GLY A 1 241 ? -21.968 -33.885 8.786 1.00 24.81 403 GLY A C 1
ATOM 1870 O O . GLY A 1 241 ? -22.641 -32.856 8.844 1.00 22.07 403 GLY A O 1
ATOM 1871 N N . SER A 1 242 ? -22.107 -34.893 9.644 1.00 22.59 404 SER A N 1
ATOM 1872 C CA . SER A 1 242 ? -23.063 -34.855 10.738 1.00 24.92 404 SER A CA 1
ATOM 1873 C C . SER A 1 242 ? -22.494 -34.077 11.919 1.00 29.02 404 SER A C 1
ATOM 1874 O O . SER A 1 242 ? -21.299 -33.780 12.000 1.00 22.03 404 SER A O 1
ATOM 1877 N N . GLU A 1 243 ? -23.377 -33.755 12.861 1.00 27.02 405 GLU A N 1
ATOM 1878 C CA . GLU A 1 243 ? -22.919 -33.144 14.097 1.00 20.90 405 GLU A CA 1
ATOM 1879 C C . GLU A 1 243 ? -21.932 -34.053 14.819 1.00 23.78 405 GLU A C 1
ATOM 1880 O O . GLU A 1 243 ? -20.960 -33.577 15.422 1.00 26.18 405 GLU A O 1
ATOM 1886 N N . GLU A 1 244 ? -22.164 -35.368 14.776 1.00 22.89 406 GLU A N 1
ATOM 1887 C CA . GLU A 1 244 ? -21.220 -36.302 15.380 1.00 27.48 406 GLU A CA 1
ATOM 1888 C C . GLU A 1 244 ? -19.867 -36.256 14.677 1.00 25.55 406 GLU A C 1
ATOM 1889 O O . GLU A 1 244 ? -18.818 -36.358 15.332 1.00 21.17 406 GLU A O 1
ATOM 1895 N N . ASP A 1 245 ? -19.874 -36.149 13.339 1.00 25.10 407 ASP A N 1
ATOM 1896 C CA . ASP A 1 245 ? -18.619 -36.006 12.605 1.00 20.88 407 ASP A CA 1
ATOM 1897 C C . ASP A 1 245 ? -17.852 -34.783 13.077 1.00 21.25 407 ASP A C 1
ATOM 1898 O O . ASP A 1 245 ? -16.638 -34.856 13.305 1.00 20.29 407 ASP A O 1
ATOM 1903 N N . ARG A 1 246 ? -18.547 -33.650 13.237 1.00 22.00 408 ARG A N 1
ATOM 1904 C CA . ARG A 1 246 ? -17.865 -32.450 13.713 1.00 23.03 408 ARG A CA 1
ATOM 1905 C C . ARG A 1 246 ? -17.389 -32.624 15.147 1.00 25.00 408 ARG A C 1
ATOM 1906 O O . ARG A 1 246 ? -16.284 -32.193 15.490 1.00 21.99 408 ARG A O 1
ATOM 1914 N N . MET A 1 247 ? -18.192 -33.280 15.999 1.00 20.68 409 MET A N 1
ATOM 1915 C CA . MET A 1 247 ? -17.739 -33.526 17.364 1.00 24.44 409 MET A CA 1
ATOM 1916 C C . MET A 1 247 ? -16.480 -34.386 17.379 1.00 23.22 409 MET A C 1
ATOM 1917 O O . MET A 1 247 ? -15.521 -34.085 18.100 1.00 22.13 409 MET A O 1
ATOM 1922 N N . VAL A 1 248 ? -16.445 -35.446 16.566 1.00 20.93 410 VAL A N 1
ATOM 1923 C CA . VAL A 1 248 ? -15.262 -36.293 16.557 1.00 21.44 410 VAL A CA 1
ATOM 1924 C C . VAL A 1 248 ? -14.054 -35.491 16.085 1.00 19.60 410 VAL A C 1
ATOM 1925 O O . VAL A 1 248 ? -12.959 -35.591 16.661 1.00 19.88 410 VAL A O 1
ATOM 1929 N N . ILE A 1 249 ? -14.244 -34.664 15.051 1.00 21.99 411 ILE A N 1
ATOM 1930 C CA . ILE A 1 249 ? -13.126 -33.898 14.496 1.00 17.88 411 ILE A CA 1
ATOM 1931 C C . ILE A 1 249 ? -12.652 -32.855 15.497 1.00 19.48 411 ILE A C 1
ATOM 1932 O O . ILE A 1 249 ? -11.454 -32.731 15.768 1.00 20.12 411 ILE A O 1
ATOM 1937 N N . VAL A 1 250 ? -13.594 -32.125 16.105 1.00 20.42 412 VAL A N 1
ATOM 1938 C CA . VAL A 1 250 ? -13.212 -31.065 17.036 1.00 16.69 412 VAL A CA 1
ATOM 1939 C C . VAL A 1 250 ? -12.564 -31.652 18.275 1.00 20.43 412 VAL A C 1
ATOM 1940 O O . VAL A 1 250 ? -11.637 -31.059 18.842 1.00 22.33 412 VAL A O 1
ATOM 1944 N N . THR A 1 251 ? -13.048 -32.812 18.732 1.00 18.65 413 THR A N 1
ATOM 1945 C CA . THR A 1 251 ? -12.409 -33.470 19.867 1.00 23.09 413 THR A CA 1
ATOM 1946 C C . THR A 1 251 ? -10.979 -33.842 19.529 1.00 20.69 413 THR A C 1
ATOM 1947 O O . THR A 1 251 ? -10.064 -33.619 20.329 1.00 21.51 413 THR A O 1
ATOM 1951 N N . ARG A 1 252 ? -10.764 -34.399 18.334 1.00 21.06 414 ARG A N 1
ATOM 1952 C CA . ARG A 1 252 ? -9.416 -34.807 17.950 1.00 23.50 414 ARG A CA 1
ATOM 1953 C C . ARG A 1 252 ? -8.494 -33.604 17.785 1.00 20.99 414 ARG A C 1
ATOM 1954 O O . ARG A 1 252 ? -7.333 -33.642 18.218 1.00 21.46 414 ARG A O 1
ATOM 1962 N N . VAL A 1 253 ? -8.990 -32.552 17.126 1.00 19.25 415 VAL A N 1
ATOM 1963 C CA . VAL A 1 253 ? -8.223 -31.324 16.933 1.00 22.83 415 VAL A CA 1
ATOM 1964 C C . VAL A 1 253 ? -7.882 -30.698 18.273 1.00 20.12 415 VAL A C 1
ATOM 1965 O O . VAL A 1 253 ? -6.743 -30.275 18.507 1.00 24.46 415 VAL A O 1
ATOM 1969 N N . SER A 1 254 ? -8.857 -30.628 19.179 1.00 18.70 416 SER A N 1
ATOM 1970 C CA . SER A 1 254 ? -8.605 -30.012 20.478 1.00 21.45 416 SER A CA 1
ATOM 1971 C C . SER A 1 254 ? -7.597 -30.809 21.287 1.00 23.77 416 SER A C 1
ATOM 1972 O O . SER A 1 254 ? -6.724 -30.224 21.941 1.00 26.28 416 SER A O 1
ATOM 1975 N N . ASN A 1 255 ? -7.696 -32.141 21.257 1.00 23.26 417 ASN A N 1
ATOM 1976 C CA . ASN A 1 255 ? -6.763 -32.971 22.006 1.00 23.72 417 ASN A CA 1
ATOM 1977 C C . ASN A 1 255 ? -5.355 -32.930 21.437 1.00 25.87 417 ASN A C 1
ATOM 1978 O O . ASN A 1 255 ? -4.409 -33.308 22.136 1.00 28.58 417 ASN A O 1
ATOM 1983 N N . ASN A 1 256 ? -5.189 -32.487 20.192 1.00 23.37 418 ASN A N 1
ATOM 1984 C CA . ASN A 1 256 ? -3.888 -32.443 19.539 1.00 23.93 418 ASN A CA 1
ATOM 1985 C C . ASN A 1 256 ? -3.655 -31.083 18.908 1.00 25.85 418 ASN A C 1
ATOM 1986 O O . ASN A 1 256 ? -3.110 -30.980 17.807 1.00 22.98 418 ASN A O 1
ATOM 1991 N N . LEU A 1 257 ? -4.035 -30.018 19.626 1.00 21.49 419 LEU A N 1
ATOM 1992 C CA . LEU A 1 257 ? -4.181 -28.695 19.018 1.00 21.56 419 LEU A CA 1
ATOM 1993 C C . LEU A 1 257 ? -2.851 -28.148 18.518 1.00 24.21 419 LEU A C 1
ATOM 1994 O O . LEU A 1 257 ? -2.778 -27.599 17.413 1.00 20.86 419 LEU A O 1
ATOM 1999 N N . PHE A 1 258 ? -1.794 -28.262 19.320 1.00 22.98 420 PHE A N 1
ATOM 2000 C CA . PHE A 1 258 ? -0.520 -27.703 18.888 1.00 21.78 420 PHE A CA 1
ATOM 2001 C C . PHE A 1 258 ? -0.014 -28.388 17.624 1.00 23.30 420 PHE A C 1
ATOM 2002 O O . PHE A 1 258 ? 0.443 -27.719 16.690 1.00 22.94 420 PHE A O 1
ATOM 2010 N N . GLU A 1 259 ? -0.110 -29.716 17.562 1.00 23.56 421 GLU A N 1
ATOM 2011 C CA . GLU A 1 259 ? 0.374 -30.422 16.381 1.00 24.29 421 GLU A CA 1
ATOM 2012 C C . GLU A 1 259 ? -0.436 -30.052 15.141 1.00 23.41 421 GLU A C 1
ATOM 2013 O O . GLU A 1 259 ? 0.140 -29.778 14.084 1.00 23.24 421 GLU A O 1
ATOM 2019 N N . PHE A 1 260 ? -1.768 -30.002 15.258 1.00 21.75 422 PHE A N 1
ATOM 2020 C CA . PHE A 1 260 ? -2.583 -29.646 14.093 1.00 18.66 422 PHE A CA 1
ATOM 2021 C C . PHE A 1 260 ? -2.314 -28.219 13.644 1.00 18.74 422 PHE A C 1
ATOM 2022 O O . PHE A 1 260 ? -2.253 -27.935 12.440 1.00 18.41 422 PHE A O 1
ATOM 2030 N N . ALA A 1 261 ? -2.105 -27.309 14.598 1.00 17.92 423 ALA A N 1
ATOM 2031 C CA . ALA A 1 261 ? -2.012 -25.894 14.265 1.00 18.36 423 ALA A CA 1
ATOM 2032 C C . ALA A 1 261 ? -0.669 -25.514 13.651 1.00 18.65 423 ALA A C 1
ATOM 2033 O O . ALA A 1 261 ? -0.593 -24.518 12.921 1.00 20.64 423 ALA A O 1
ATOM 2035 N N . THR A 1 262 ? 0.382 -26.261 13.949 1.00 19.41 424 THR A N 1
ATOM 2036 C CA . THR A 1 262 ? 1.723 -25.881 13.529 1.00 20.71 424 THR A CA 1
ATOM 2037 C C . THR A 1 262 ? 2.167 -26.598 12.267 1.00 25.04 424 THR A C 1
ATOM 2038 O O . THR A 1 262 ? 3.340 -26.501 11.900 1.00 20.72 424 THR A O 1
ATOM 2042 N N . HIS A 1 263 ? 1.270 -27.322 11.600 1.00 21.42 425 HIS A N 1
ATOM 2043 C CA . HIS A 1 263 ? 1.587 -27.937 10.320 1.00 20.84 425 HIS A CA 1
ATOM 2044 C C . HIS A 1 263 ? 0.824 -27.219 9.215 1.00 21.42 425 HIS A C 1
ATOM 2045 O O . HIS A 1 263 ? -0.259 -26.661 9.442 1.00 17.98 425 HIS A O 1
ATOM 2052 N N . LYS A 1 264 ? 1.430 -27.207 8.014 1.00 19.61 426 LYS A N 1
ATOM 2053 C CA . LYS A 1 264 ? 1.014 -26.284 6.962 1.00 21.31 426 LYS A CA 1
ATOM 2054 C C . LYS A 1 264 ? -0.443 -26.478 6.576 1.00 19.40 426 LYS A C 1
ATOM 2055 O O . LYS A 1 264 ? -1.225 -25.523 6.550 1.00 18.85 426 LYS A O 1
ATOM 2061 N N . TYR A 1 265 ? -0.812 -27.708 6.237 1.00 18.75 427 TYR A N 1
ATOM 2062 C CA . TYR A 1 265 ? -2.136 -27.967 5.706 1.00 15.76 427 TYR A CA 1
ATOM 2063 C C . TYR A 1 265 ? -3.171 -28.181 6.797 1.00 14.24 427 TYR A C 1
ATOM 2064 O O . TYR A 1 265 ? -4.286 -27.658 6.689 1.00 16.21 427 TYR A O 1
ATOM 2073 N N . SER A 1 266 ? -2.819 -28.895 7.867 1.00 16.93 428 SER A N 1
ATOM 2074 C CA . SER A 1 266 ? -3.794 -29.127 8.930 1.00 16.12 428 SER A CA 1
ATOM 2075 C C . SER A 1 266 ? -4.176 -27.853 9.674 1.00 16.27 428 SER A C 1
ATOM 2076 O O . SER A 1 266 ? -5.254 -27.815 10.274 1.00 15.08 428 SER A O 1
ATOM 2079 N N . SER A 1 267 ? -3.332 -26.810 9.658 1.00 14.84 429 SER A N 1
ATOM 2080 C CA . SER A 1 267 ? -3.726 -25.543 10.271 1.00 17.71 429 SER A CA 1
ATOM 2081 C C . SER A 1 267 ? -5.033 -25.024 9.681 1.00 16.78 429 SER A C 1
ATOM 2082 O O . SER A 1 267 ? -5.851 -24.446 10.405 1.00 16.30 429 SER A O 1
ATOM 2085 N N . ASN A 1 268 ? -5.276 -25.264 8.387 1.00 15.29 430 ASN A N 1
ATOM 2086 C CA . ASN A 1 268 ? -6.518 -24.806 7.777 1.00 17.03 430 ASN A CA 1
ATOM 2087 C C . ASN A 1 268 ? -7.716 -25.571 8.305 1.00 16.66 430 ASN A C 1
ATOM 2088 O O . ASN A 1 268 ? -8.834 -25.041 8.310 1.00 18.47 430 ASN A O 1
ATOM 2093 N N . VAL A 1 269 ? -7.513 -26.823 8.704 1.00 15.97 431 VAL A N 1
ATOM 2094 C CA . VAL A 1 269 ? -8.609 -27.618 9.254 1.00 16.08 431 VAL A CA 1
ATOM 2095 C C . VAL A 1 269 ? -9.110 -27.007 10.561 1.00 17.92 431 VAL A C 1
ATOM 2096 O O . VAL A 1 269 ? -10.322 -26.920 10.791 1.00 17.21 431 VAL A O 1
ATOM 2100 N N . ILE A 1 270 ? -8.199 -26.533 11.418 1.00 15.54 432 ILE A N 1
ATOM 2101 C CA . ILE A 1 270 ? -8.648 -25.885 12.654 1.00 17.30 432 ILE A CA 1
ATOM 2102 C C . ILE A 1 270 ? -9.441 -24.631 12.329 1.00 18.06 432 ILE A C 1
ATOM 2103 O O . ILE A 1 270 ? -10.466 -24.352 12.955 1.00 17.62 432 ILE A O 1
ATOM 2108 N N . GLU A 1 271 ? -8.978 -23.847 11.350 1.00 15.16 433 GLU A N 1
ATOM 2109 C CA . GLU A 1 271 ? -9.715 -22.651 10.972 1.00 16.35 433 GLU A CA 1
ATOM 2110 C C . GLU A 1 271 ? -11.127 -22.997 10.530 1.00 19.59 433 GLU A C 1
ATOM 2111 O O . GLU A 1 271 ? -12.084 -22.299 10.882 1.00 20.63 433 GLU A O 1
ATOM 2117 N N . LYS A 1 272 ? -11.276 -24.089 9.776 1.00 19.46 434 LYS A N 1
ATOM 2118 C CA . LYS A 1 272 ? -12.598 -24.483 9.312 1.00 18.90 434 LYS A CA 1
ATOM 2119 C C . LYS A 1 272 ? -13.495 -24.854 10.482 1.00 19.04 434 LYS A C 1
ATOM 2120 O O . LYS A 1 272 ? -14.696 -24.547 10.475 1.00 22.88 434 LYS A O 1
ATOM 2126 N N . CYS A 1 273 ? -12.939 -25.545 11.478 1.00 17.13 435 CYS A N 1
ATOM 2127 C CA . CYS A 1 273 ? -13.700 -25.847 12.693 1.00 16.98 435 CYS A CA 1
ATOM 2128 C C . CYS A 1 273 ? -14.214 -24.580 13.357 1.00 23.23 435 CYS A C 1
ATOM 2129 O O . CYS A 1 273 ? -15.341 -24.547 13.873 1.00 21.57 435 CYS A O 1
ATOM 2132 N N . LEU A 1 274 ? -13.387 -23.537 13.385 1.00 22.03 436 LEU A N 1
ATOM 2133 C CA . LEU A 1 274 ? -13.784 -22.308 14.068 1.00 22.06 436 LEU A CA 1
ATOM 2134 C C . LEU A 1 274 ? -14.832 -21.537 13.277 1.00 25.69 436 LEU A C 1
ATOM 2135 O O . LEU A 1 274 ? -15.690 -20.874 13.872 1.00 27.92 436 LEU A O 1
ATOM 2140 N N . GLU A 1 275 ? -14.778 -21.611 11.945 1.00 23.79 437 GLU A N 1
ATOM 2141 C CA . GLU A 1 275 ? -15.754 -20.941 11.091 1.00 30.06 437 GLU A CA 1
ATOM 2142 C C . GLU A 1 275 ? -17.089 -21.680 11.076 1.00 27.31 437 GLU A C 1
ATOM 2143 O O . GLU A 1 275 ? -18.150 -21.048 11.062 1.00 33.10 437 GLU A O 1
ATOM 2149 N N . GLN A 1 276 ? -17.058 -23.011 11.098 1.00 31.37 438 GLN A N 1
ATOM 2150 C CA . GLN A 1 276 ? -18.261 -23.831 10.964 1.00 35.07 438 GLN A CA 1
ATOM 2151 C C . GLN A 1 276 ? -18.812 -24.344 12.284 1.00 38.46 438 GLN A C 1
ATOM 2152 O O . GLN A 1 276 ? -19.976 -24.764 12.329 1.00 39.00 438 GLN A O 1
ATOM 2158 N N . GLY A 1 277 ? -18.014 -24.340 13.346 1.00 35.43 439 GLY A N 1
ATOM 2159 C CA . GLY A 1 277 ? -18.410 -25.011 14.565 1.00 35.36 439 GLY A CA 1
ATOM 2160 C C . GLY A 1 277 ? -19.353 -24.184 15.422 1.00 35.51 439 GLY A C 1
ATOM 2161 O O . GLY A 1 277 ? -19.356 -22.953 15.393 1.00 36.59 439 GLY A O 1
ATOM 2162 N N . ALA A 1 278 ? -20.166 -24.895 16.197 1.00 34.66 440 ALA A N 1
ATOM 2163 C CA . ALA A 1 278 ? -21.042 -24.254 17.161 1.00 27.63 440 ALA A CA 1
ATOM 2164 C C . ALA A 1 278 ? -20.236 -23.763 18.355 1.00 32.49 440 ALA A C 1
ATOM 2165 O O . ALA A 1 278 ? -19.063 -24.103 18.537 1.00 29.61 440 ALA A O 1
ATOM 2167 N N . VAL A 1 279 ? -20.897 -22.971 19.203 1.00 32.07 441 VAL A N 1
ATOM 2168 C CA . VAL A 1 279 ? -20.199 -22.382 20.340 1.00 27.74 441 VAL A CA 1
ATOM 2169 C C . VAL A 1 279 ? -19.550 -23.460 21.201 1.00 26.24 441 VAL A C 1
ATOM 2170 O O . VAL A 1 279 ? -18.440 -23.272 21.710 1.00 27.86 441 VAL A O 1
ATOM 2174 N N . TYR A 1 280 ? -20.205 -24.616 21.369 1.00 24.45 442 TYR A N 1
ATOM 2175 C CA . TYR A 1 280 ? -19.612 -25.603 22.265 1.00 27.24 442 TYR A CA 1
ATOM 2176 C C . TYR A 1 280 ? -18.353 -26.233 21.672 1.00 22.16 442 TYR A C 1
ATOM 2177 O O . TYR A 1 280 ? -17.490 -26.700 22.432 1.00 24.64 442 TYR A O 1
ATOM 2186 N N . HIS A 1 281 ? -18.206 -26.195 20.346 1.00 24.35 443 HIS A N 1
ATOM 2187 C CA . HIS A 1 281 ? -16.971 -26.656 19.710 1.00 24.05 443 HIS A CA 1
ATOM 2188 C C . HIS A 1 281 ? -15.862 -25.623 19.840 1.00 23.20 443 HIS A C 1
ATOM 2189 O O . HIS A 1 281 ? -14.701 -25.973 20.106 1.00 22.58 443 HIS A O 1
ATOM 2196 N N . LYS A 1 282 ? -16.210 -24.352 19.629 1.00 22.55 444 LYS A N 1
ATOM 2197 C CA . LYS A 1 282 ? -15.261 -23.271 19.864 1.00 23.57 444 LYS A CA 1
ATOM 2198 C C . LYS A 1 282 ? -14.763 -23.289 21.301 1.00 26.44 444 LYS A C 1
ATOM 2199 O O . LYS A 1 282 ? -13.578 -23.055 21.559 1.00 25.04 444 LYS A O 1
ATOM 2205 N N . SER A 1 283 ? -15.651 -23.596 22.252 1.00 23.02 445 SER A N 1
ATOM 2206 C CA . SER A 1 283 ? -15.251 -23.692 23.654 1.00 24.72 445 SER A CA 1
ATOM 2207 C C . SER A 1 283 ? -14.186 -24.767 23.868 1.00 24.59 445 SER A C 1
ATOM 2208 O O . SER A 1 283 ? -13.267 -24.587 24.675 1.00 24.03 445 SER A O 1
ATOM 2211 N N . MET A 1 284 ? -14.298 -25.902 23.170 1.00 23.44 446 MET A N 1
ATOM 2212 C CA . MET A 1 284 ? -13.299 -26.958 23.316 1.00 21.99 446 MET A CA 1
ATOM 2213 C C . MET A 1 284 ? -11.938 -26.523 22.784 1.00 21.49 446 MET A C 1
ATOM 2214 O O . MET A 1 284 ? -10.904 -26.818 23.400 1.00 20.44 446 MET A O 1
ATOM 2219 N N . ILE A 1 285 ? -11.922 -25.849 21.630 1.00 21.22 447 ILE A N 1
ATOM 2220 C CA . ILE A 1 285 ? -10.663 -25.392 21.038 1.00 18.36 447 ILE A CA 1
ATOM 2221 C C . ILE A 1 285 ? -10.042 -24.294 21.895 1.00 23.42 447 ILE A C 1
ATOM 2222 O O . ILE A 1 285 ? -8.846 -24.334 22.201 1.00 21.41 447 ILE A O 1
ATOM 2227 N N . VAL A 1 286 ? -10.852 -23.315 22.317 1.00 22.85 448 VAL A N 1
ATOM 2228 C CA . VAL A 1 286 ? -10.354 -22.253 23.200 1.00 23.03 448 VAL A CA 1
ATOM 2229 C C . VAL A 1 286 ? -9.803 -22.833 24.502 1.00 25.99 448 VAL A C 1
ATOM 2230 O O . VAL A 1 286 ? -8.731 -22.431 24.977 1.00 26.32 448 VAL A O 1
ATOM 2234 N N . GLY A 1 287 ? -10.517 -23.787 25.102 1.00 22.89 449 GLY A N 1
ATOM 2235 C CA . GLY A 1 287 ? -10.042 -24.370 26.347 1.00 23.85 449 GLY A CA 1
ATOM 2236 C C . GLY A 1 287 ? -8.727 -25.104 26.183 1.00 28.37 449 GLY A C 1
ATOM 2237 O O . GLY A 1 287 ? -7.854 -25.038 27.051 1.00 27.53 449 GLY A O 1
ATOM 2238 N N . ALA A 1 288 ? -8.565 -25.810 25.062 1.00 21.82 450 ALA A N 1
ATOM 2239 C CA . ALA A 1 288 ? -7.295 -26.467 24.779 1.00 25.89 450 ALA A CA 1
ATOM 2240 C C . ALA A 1 288 ? -6.183 -25.446 24.631 1.00 24.13 450 ALA A C 1
ATOM 2241 O O . ALA A 1 288 ? -5.059 -25.659 25.110 1.00 28.02 450 ALA A O 1
ATOM 2243 N N . ALA A 1 289 ? -6.484 -24.322 23.975 1.00 21.92 451 ALA A N 1
ATOM 2244 C CA . ALA A 1 289 ? -5.466 -23.314 23.700 1.00 23.53 451 ALA A CA 1
ATOM 2245 C C . ALA A 1 289 ? -5.025 -22.595 24.968 1.00 26.68 451 ALA A C 1
ATOM 2246 O O . ALA A 1 289 ? -3.858 -22.206 25.081 1.00 25.64 451 ALA A O 1
ATOM 2248 N N . CYS A 1 290 ? -5.925 -22.416 25.927 1.00 27.17 452 CYS A N 1
ATOM 2249 C CA . CYS A 1 290 ? -5.617 -21.632 27.118 1.00 22.44 452 CYS A CA 1
ATOM 2250 C C . CYS A 1 290 ? -5.180 -22.475 28.302 1.00 36.41 452 CYS A C 1
ATOM 2251 O O . CYS A 1 290 ? -4.873 -21.910 29.355 1.00 37.61 452 CYS A O 1
ATOM 2254 N N . HIS A 1 291 ? -5.114 -23.798 28.156 1.00 31.37 453 HIS A N 1
ATOM 2255 C CA . HIS A 1 291 ? -4.893 -24.661 29.309 1.00 45.66 453 HIS A CA 1
ATOM 2256 C C . HIS A 1 291 ? -3.508 -24.434 29.901 1.00 54.27 453 HIS A C 1
ATOM 2257 O O . HIS A 1 291 ? -2.510 -24.368 29.174 1.00 47.65 453 HIS A O 1
ATOM 2264 N N . H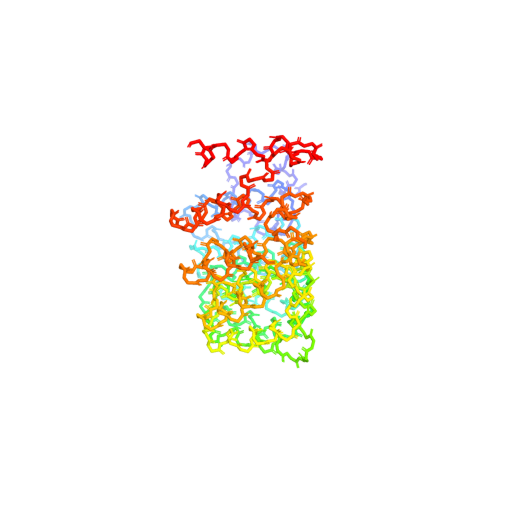IS A 1 292 ? -3.457 -24.308 31.227 1.00 55.53 454 HIS A N 1
ATOM 2265 C CA . HIS A 1 292 ? -2.208 -24.090 31.948 1.00 56.97 454 HIS A CA 1
ATOM 2266 C C . HIS A 1 292 ? -1.484 -25.411 32.191 1.00 59.74 454 HIS A C 1
ATOM 2267 O O . HIS A 1 292 ? -0.609 -25.802 31.417 1.00 60.46 454 HIS A O 1
ATOM 2269 N N . SER A 1 296 ? 5.339 -25.051 31.349 1.00 57.15 458 SER A N 1
ATOM 2270 C CA . SER A 1 296 ? 5.377 -24.472 30.010 1.00 58.13 458 SER A CA 1
ATOM 2271 C C . SER A 1 296 ? 4.334 -23.363 29.873 1.00 54.38 458 SER A C 1
ATOM 2272 O O . SER A 1 296 ? 3.442 -23.234 30.714 1.00 56.03 458 SER A O 1
ATOM 2274 N N . VAL A 1 297 ? 4.455 -22.568 28.813 1.00 43.76 459 VAL A N 1
ATOM 2275 C CA . VAL A 1 297 ? 3.547 -21.451 28.560 1.00 44.63 459 VAL A CA 1
ATOM 2276 C C . VAL A 1 297 ? 2.282 -21.990 27.894 1.00 43.82 459 VAL A C 1
ATOM 2277 O O . VAL A 1 297 ? 2.304 -23.109 27.354 1.00 38.08 459 VAL A O 1
ATOM 2281 N N . PRO A 1 298 ? 1.162 -21.257 27.925 1.00 40.89 460 PRO A N 1
ATOM 2282 C CA . PRO A 1 298 ? -0.079 -21.779 27.336 1.00 39.33 460 PRO A CA 1
ATOM 2283 C C . PRO A 1 298 ? 0.069 -22.026 25.843 1.00 36.79 460 PRO A C 1
ATOM 2284 O O . PRO A 1 298 ? 0.846 -21.360 25.156 1.00 32.19 460 PRO A O 1
ATOM 2288 N N . ILE A 1 299 ? -0.704 -22.999 25.349 1.00 33.59 461 ILE A N 1
ATOM 2289 C CA . ILE A 1 299 ? -0.621 -23.401 23.945 1.00 30.09 461 ILE A CA 1
ATOM 2290 C C . ILE A 1 299 ? -0.839 -22.208 23.026 1.00 26.80 461 ILE A C 1
ATOM 2291 O O . ILE A 1 299 ? -0.157 -22.068 22.002 1.00 27.40 461 ILE A O 1
ATOM 2296 N N . VAL A 1 300 ? -1.793 -21.333 23.365 1.00 23.20 462 VAL A N 1
ATOM 2297 C CA . VAL A 1 300 ? -2.116 -20.201 22.498 1.00 27.14 462 VAL A CA 1
ATOM 2298 C C . VAL A 1 300 ? -0.910 -19.282 22.331 1.00 28.09 462 VAL A C 1
ATOM 2299 O O . VAL A 1 300 ? -0.712 -18.694 21.258 1.00 24.90 462 VAL A O 1
ATOM 2303 N N . VAL A 1 301 ? -0.074 -19.168 23.367 1.00 26.72 463 VAL A N 1
ATOM 2304 C CA . VAL A 1 301 ? 1.136 -18.359 23.275 1.00 26.71 463 VAL A CA 1
ATOM 2305 C C . VAL A 1 301 ? 2.143 -19.007 22.330 1.00 28.01 463 VAL A C 1
ATOM 2306 O O . VAL A 1 301 ? 2.678 -18.352 21.427 1.00 31.31 463 VAL A O 1
ATOM 2310 N N . GLN A 1 302 ? 2.401 -20.307 22.515 1.00 27.53 464 GLN A N 1
ATOM 2311 C CA . GLN A 1 302 ? 3.267 -21.045 21.600 1.00 30.71 464 GLN A CA 1
ATOM 2312 C C . GLN A 1 302 ? 2.763 -20.944 20.167 1.00 30.10 464 GLN A C 1
ATOM 2313 O O . GLN A 1 302 ? 3.553 -20.784 19.228 1.00 28.04 464 GLN A O 1
ATOM 2319 N N . MET A 1 303 ? 1.444 -21.020 19.986 1.00 27.53 465 MET A N 1
ATOM 2320 C CA . MET A 1 303 ? 0.865 -20.942 18.649 1.00 23.44 465 MET A CA 1
ATOM 2321 C C . MET A 1 303 ? 1.150 -19.598 17.992 1.00 27.95 465 MET A C 1
ATOM 2322 O O . MET A 1 303 ? 1.399 -19.530 16.785 1.00 26.26 465 MET A O 1
ATOM 2327 N N . MET A 1 304 ? 1.120 -18.514 18.764 1.00 27.19 466 MET A N 1
ATOM 2328 C CA . MET A 1 304 ? 1.342 -17.195 18.186 1.00 28.81 466 MET A CA 1
ATOM 2329 C C . MET A 1 304 ? 2.773 -17.017 17.697 1.00 26.91 466 MET A C 1
ATOM 2330 O O . MET A 1 304 ? 3.023 -16.136 16.868 1.00 32.12 466 MET A O 1
ATOM 2335 N N . LYS A 1 305 ? 3.705 -17.828 18.187 1.00 25.99 467 LYS A N 1
ATOM 2336 C CA . LYS A 1 305 ? 5.095 -17.784 17.757 1.00 31.70 467 LYS A CA 1
ATOM 2337 C C . LYS A 1 305 ? 5.354 -18.595 16.493 1.00 30.38 467 LYS A C 1
ATOM 2338 O O . LYS A 1 305 ? 6.488 -18.593 16.003 1.00 30.27 467 LYS A O 1
ATOM 2344 N N . ASP A 1 306 ? 4.343 -19.280 15.954 1.00 28.64 468 ASP A N 1
ATOM 2345 C CA . ASP A 1 306 ? 4.543 -20.268 14.904 1.00 29.36 468 ASP A CA 1
ATOM 2346 C C . ASP A 1 306 ? 4.042 -19.759 13.558 1.00 22.54 468 ASP A C 1
ATOM 2347 O O . ASP A 1 306 ? 3.068 -19.004 13.473 1.00 24.18 468 ASP A O 1
ATOM 2352 N N . GLN A 1 307 ? 4.739 -20.193 12.502 1.00 23.33 469 GLN A N 1
ATOM 2353 C CA . GLN A 1 307 ? 4.507 -19.693 11.151 1.00 24.79 469 GLN A CA 1
ATOM 2354 C C . GLN A 1 307 ? 3.090 -19.974 10.651 1.00 21.13 469 GLN A C 1
ATOM 2355 O O . GLN A 1 307 ? 2.556 -19.195 9.855 1.00 24.74 469 GLN A O 1
ATOM 2361 N N . TYR A 1 308 ? 2.472 -21.075 11.092 1.00 25.18 470 TYR A N 1
ATOM 2362 C CA . TYR A 1 308 ? 1.094 -21.377 10.703 1.00 21.36 470 TYR A CA 1
ATOM 2363 C C . TYR A 1 308 ? 0.098 -21.107 11.817 1.00 19.66 470 TYR A C 1
ATOM 2364 O O . TYR A 1 308 ? -0.948 -20.501 11.567 1.00 19.85 470 TYR A O 1
ATOM 2373 N N . ALA A 1 309 ? 0.439 -21.491 13.044 1.00 23.30 471 ALA A N 1
ATOM 2374 C CA . ALA A 1 309 ? -0.513 -21.403 14.149 1.00 19.30 471 ALA A CA 1
ATOM 2375 C C . ALA A 1 309 ? -0.865 -19.966 14.509 1.00 22.42 471 ALA A C 1
ATOM 2376 O O . ALA A 1 309 ? -1.938 -19.733 15.074 1.00 19.03 471 ALA A O 1
ATOM 2378 N N . ASN A 1 310 ? -0.020 -18.981 14.169 1.00 21.82 472 ASN A N 1
ATOM 2379 C CA . ASN A 1 310 ? -0.408 -17.603 14.444 1.00 24.48 472 ASN A CA 1
ATOM 2380 C C . ASN A 1 310 ? -1.675 -17.226 13.690 1.00 25.39 472 ASN A C 1
ATOM 2381 O O . ASN A 1 310 ? -2.501 -16.466 14.206 1.00 23.71 472 ASN A O 1
ATOM 2386 N N . TYR A 1 311 ? -1.876 -17.783 12.493 1.00 21.25 473 TYR A N 1
ATOM 2387 C CA . TYR A 1 311 ? -3.129 -17.546 11.795 1.00 22.48 473 TYR A CA 1
ATOM 2388 C C . TYR A 1 311 ? -4.291 -18.235 12.493 1.00 19.64 473 TYR A C 1
ATOM 2389 O O . TYR A 1 311 ? -5.417 -17.726 12.462 1.00 22.38 473 TYR A O 1
ATOM 2398 N N . VAL A 1 312 ? -4.048 -19.403 13.085 1.00 21.26 474 VAL A N 1
ATOM 2399 C CA . VAL A 1 312 ? -5.122 -20.087 13.797 1.00 20.91 474 VAL A CA 1
ATOM 2400 C C . VAL A 1 312 ? -5.547 -19.267 15.000 1.00 25.86 474 VAL A C 1
ATOM 2401 O O . VAL A 1 312 ? -6.740 -19.158 15.302 1.00 21.83 474 VAL A O 1
ATOM 2405 N N . VAL A 1 313 ? -4.581 -18.655 15.693 1.00 22.51 475 VAL A N 1
ATOM 2406 C CA . VAL A 1 313 ? -4.929 -17.829 16.852 1.00 23.97 475 VAL A CA 1
ATOM 2407 C C . VAL A 1 313 ? -5.728 -16.611 16.409 1.00 23.07 475 VAL A C 1
ATOM 2408 O O . VAL A 1 313 ? -6.742 -16.254 17.021 1.00 23.03 475 VAL A O 1
ATOM 2412 N N . GLN A 1 314 ? -5.307 -15.968 15.319 1.00 23.08 476 GLN A N 1
ATOM 2413 C CA . GLN A 1 314 ? -6.077 -14.852 14.789 1.00 26.07 476 GLN A CA 1
ATOM 2414 C C . GLN A 1 314 ? -7.505 -15.275 14.455 1.00 28.93 476 GLN A C 1
ATOM 2415 O O . GLN A 1 314 ? -8.463 -14.562 14.767 1.00 26.05 476 GLN A O 1
ATOM 2421 N N . LYS A 1 315 ? -7.669 -16.436 13.818 1.00 24.27 477 LYS A N 1
ATOM 2422 C CA . LYS A 1 315 ? -9.012 -16.903 13.487 1.00 23.73 477 LYS A CA 1
ATOM 2423 C C . LYS A 1 315 ? -9.847 -17.145 14.744 1.00 22.08 477 LYS A C 1
ATOM 2424 O O . LYS A 1 315 ? -11.050 -16.872 14.758 1.00 26.20 477 LYS A O 1
ATOM 2430 N N . MET A 1 316 ? -9.233 -17.685 15.794 1.00 20.44 478 MET A N 1
ATOM 2431 C CA . MET A 1 316 ? -9.932 -17.872 17.065 1.00 24.38 478 MET A CA 1
ATOM 2432 C C . MET A 1 316 ? -10.491 -16.555 17.581 1.00 25.47 478 MET A C 1
ATOM 2433 O O . MET A 1 316 ? -11.687 -16.448 17.865 1.00 27.34 478 MET A O 1
ATOM 2438 N N . PHE A 1 317 ? -9.635 -15.534 17.703 1.00 26.66 479 PHE A N 1
ATOM 2439 C CA . PHE A 1 317 ? -10.102 -14.230 18.169 1.00 29.21 479 PHE A CA 1
ATOM 2440 C C . PHE A 1 317 ? -11.246 -13.713 17.310 1.00 33.06 479 PHE A C 1
ATOM 2441 O O . PHE A 1 317 ? -12.210 -13.137 17.824 1.00 33.93 479 PHE A O 1
ATOM 2449 N N . ASP A 1 318 ? -11.171 -13.924 15.994 1.00 28.20 480 ASP A N 1
ATOM 2450 C CA . ASP A 1 318 ? -12.195 -13.379 15.114 1.00 28.81 480 ASP A CA 1
ATOM 2451 C C . ASP A 1 318 ? -13.522 -14.128 15.202 1.00 31.15 480 ASP A C 1
ATOM 2452 O O . ASP A 1 318 ? -14.562 -13.545 14.879 1.00 33.81 480 ASP A O 1
ATOM 2457 N N . GLN A 1 319 ? -13.526 -15.387 15.657 1.00 26.29 481 GLN A N 1
ATOM 2458 C CA . GLN A 1 319 ? -14.703 -16.241 15.527 1.00 26.00 481 GLN A CA 1
ATOM 2459 C C . GLN A 1 319 ? -15.414 -16.591 16.827 1.00 28.57 481 GLN A C 1
ATOM 2460 O O . GLN A 1 319 ? -16.548 -17.076 16.767 1.00 31.06 481 GLN A O 1
ATOM 2466 N N . VAL A 1 320 ? -14.804 -16.399 17.988 1.00 26.88 482 VAL A N 1
ATOM 2467 C CA . VAL A 1 320 ? -15.364 -16.919 19.223 1.00 28.79 482 VAL A CA 1
ATOM 2468 C C . VAL A 1 320 ? -16.195 -15.837 19.903 1.00 28.36 482 VAL A C 1
ATOM 2469 O O . VAL A 1 320 ? -16.248 -14.693 19.460 1.00 26.19 482 VAL A O 1
ATOM 2473 N N . THR A 1 321 ? -16.881 -16.214 20.982 1.00 30.74 483 THR A N 1
ATOM 2474 C CA . THR A 1 321 ? -17.756 -15.278 21.677 1.00 30.82 483 THR A CA 1
ATOM 2475 C C . THR A 1 321 ? -16.922 -14.270 22.461 1.00 33.07 483 THR A C 1
ATOM 2476 O O . THR A 1 321 ? -15.725 -14.456 22.685 1.00 32.16 483 THR A O 1
ATOM 2480 N N . SER A 1 322 ? -17.574 -13.187 22.895 1.00 34.60 484 SER A N 1
ATOM 2481 C CA . SER A 1 322 ? -16.870 -12.206 23.714 1.00 33.47 484 SER A CA 1
ATOM 2482 C C . SER A 1 322 ? -16.359 -12.845 24.992 1.00 27.24 484 SER A C 1
ATOM 2483 O O . SER A 1 322 ? -15.233 -12.577 25.430 1.00 30.86 484 SER A O 1
ATOM 2486 N N . GLU A 1 323 ? -17.176 -13.698 25.606 1.00 24.65 485 GLU A N 1
ATOM 2487 C CA . GLU A 1 323 ? -16.738 -14.397 26.798 1.00 28.80 485 GLU A CA 1
ATOM 2488 C C . GLU A 1 323 ? -15.554 -15.307 26.485 1.00 30.11 485 GLU A C 1
ATOM 2489 O O . GLU A 1 323 ? -14.607 -15.400 27.274 1.00 26.74 485 GLU A O 1
ATOM 2495 N N . GLN A 1 324 ? -15.552 -15.937 25.306 1.00 28.63 486 GLN A N 1
ATOM 2496 C CA . GLN A 1 324 ? -14.409 -16.771 24.940 1.00 30.34 486 GLN A CA 1
ATOM 2497 C C . GLN A 1 324 ? -13.171 -15.931 24.633 1.00 22.01 486 GLN A C 1
ATOM 2498 O O . GLN A 1 324 ? -12.055 -16.307 25.013 1.00 29.13 486 GLN A O 1
ATOM 2504 N N . ARG A 1 325 ? -13.339 -14.797 23.946 1.00 26.24 487 ARG A N 1
ATOM 2505 C CA . ARG A 1 325 ? -12.201 -13.903 23.732 1.00 24.43 487 ARG A CA 1
ATOM 2506 C C . ARG A 1 325 ? -11.622 -13.432 25.057 1.00 29.99 487 ARG A C 1
ATOM 2507 O O . ARG A 1 325 ? -10.405 -13.269 25.189 1.00 28.72 487 ARG A O 1
ATOM 2515 N N . ARG A 1 326 ? -12.480 -13.235 26.058 1.00 28.71 488 ARG A N 1
ATOM 2516 C CA . ARG A 1 326 ? -12.007 -12.770 27.354 1.00 30.61 488 ARG A CA 1
ATOM 2517 C C . ARG A 1 326 ? -11.000 -13.744 27.958 1.00 29.94 488 ARG A C 1
ATOM 2518 O O . ARG A 1 326 ? -9.967 -13.324 28.490 1.00 31.11 488 ARG A O 1
ATOM 2526 N N . GLU A 1 327 ? -11.252 -15.053 27.845 1.00 28.38 489 GLU A N 1
ATOM 2527 C CA . GLU A 1 327 ? -10.289 -16.021 28.362 1.00 26.65 489 GLU A CA 1
ATOM 2528 C C . GLU A 1 327 ? -8.985 -15.988 27.566 1.00 27.14 489 GLU A C 1
ATOM 2529 O O . GLU A 1 327 ? -7.895 -16.119 28.139 1.00 29.10 489 GLU A O 1
ATOM 2535 N N . LEU A 1 328 ? -9.077 -15.834 26.242 1.00 28.98 490 LEU A N 1
ATOM 2536 C CA . LEU A 1 328 ? -7.866 -15.747 25.427 1.00 27.97 490 LEU A CA 1
ATOM 2537 C C . LEU A 1 328 ? -7.038 -14.521 25.787 1.00 28.80 490 LEU A C 1
ATOM 2538 O O . LEU A 1 328 ? -5.805 -14.597 25.867 1.00 28.89 490 LEU A O 1
ATOM 2543 N N . ILE A 1 329 ? -7.699 -13.378 25.979 1.00 29.59 491 ILE A N 1
ATOM 2544 C CA . ILE A 1 329 ? -6.992 -12.145 26.333 1.00 34.78 491 ILE A CA 1
ATOM 2545 C C . ILE A 1 329 ? -6.302 -12.294 27.685 1.00 34.98 491 ILE A C 1
ATOM 2546 O O . ILE A 1 329 ? -5.124 -11.947 27.847 1.00 34.94 491 ILE A O 1
ATOM 2551 N N . LEU A 1 330 ? -7.021 -12.824 28.674 1.00 32.11 492 LEU A N 1
ATOM 2552 C CA . LEU A 1 330 ? -6.429 -12.979 29.998 1.00 37.01 492 LEU A CA 1
ATOM 2553 C C . LEU A 1 330 ? -5.258 -13.953 29.973 1.00 37.85 492 LEU A C 1
ATOM 2554 O O . LEU A 1 330 ? -4.324 -13.820 30.771 1.00 39.50 492 LEU A O 1
ATOM 2559 N N . THR A 1 331 ? -5.266 -14.905 29.038 1.00 34.03 493 THR A N 1
ATOM 2560 C CA . THR A 1 331 ? -4.187 -15.877 28.929 1.00 32.64 493 THR A CA 1
ATOM 2561 C C . THR A 1 331 ? -2.970 -15.310 28.202 1.00 30.78 493 THR A C 1
ATOM 2562 O O . THR A 1 331 ? -1.832 -15.640 28.552 1.00 38.63 493 THR A O 1
ATOM 2566 N N . VAL A 1 332 ? -3.186 -14.451 27.213 1.00 30.63 494 VAL A N 1
ATOM 2567 C CA . VAL A 1 332 ? -2.107 -13.996 26.342 1.00 33.47 494 VAL A CA 1
ATOM 2568 C C . VAL A 1 332 ? -1.423 -12.746 26.890 1.00 43.21 494 VAL A C 1
ATOM 2569 O O . VAL A 1 332 ? -0.199 -12.620 26.797 1.00 40.11 494 VAL A O 1
ATOM 2573 N N . ARG A 1 333 ? -2.195 -11.826 27.473 1.00 43.07 495 ARG A N 1
ATOM 2574 C CA . ARG A 1 333 ? -1.669 -10.506 27.830 1.00 46.78 495 ARG A CA 1
ATOM 2575 C C . ARG A 1 333 ? -0.363 -10.523 28.626 1.00 45.19 495 ARG A C 1
ATOM 2576 O O . ARG A 1 333 ? 0.514 -9.699 28.319 1.00 46.17 495 ARG A O 1
ATOM 2584 N N . PRO A 1 334 ? -0.156 -11.392 29.626 1.00 45.48 496 PRO A N 1
ATOM 2585 C CA . PRO A 1 334 ? 1.155 -11.411 30.303 1.00 44.51 496 PRO A CA 1
ATOM 2586 C C . PRO A 1 334 ? 2.337 -11.660 29.377 1.00 49.13 496 PRO A C 1
ATOM 2587 O O . PRO A 1 334 ? 3.452 -11.211 29.675 1.00 46.60 496 PRO A O 1
ATOM 2591 N N . HIS A 1 335 ? 2.139 -12.362 28.267 1.00 45.94 497 HIS A N 1
ATOM 2592 C CA . HIS A 1 335 ? 3.243 -12.752 27.401 1.00 45.86 497 HIS A CA 1
ATOM 2593 C C . HIS A 1 335 ? 3.494 -11.763 26.275 1.00 45.19 497 HIS A C 1
ATOM 2594 O O . HIS A 1 335 ? 4.361 -12.014 25.432 1.00 48.62 497 HIS A O 1
ATOM 2601 N N . ILE A 1 336 ? 2.768 -10.645 26.247 1.00 46.32 498 ILE A N 1
ATOM 2602 C CA . ILE A 1 336 ? 2.860 -9.729 25.106 1.00 49.68 498 ILE A CA 1
ATOM 2603 C C . ILE A 1 336 ? 4.260 -9.153 24.913 1.00 59.42 498 ILE A C 1
ATOM 2604 O O . ILE A 1 336 ? 4.682 -9.003 23.755 1.00 56.33 498 ILE A O 1
ATOM 2609 N N . PRO A 1 337 ? 5.035 -8.801 25.973 1.00 57.37 499 PRO A N 1
ATOM 2610 C CA . PRO A 1 337 ? 6.401 -8.308 25.727 1.00 57.53 499 PRO A CA 1
ATOM 2611 C C . PRO A 1 337 ? 7.248 -9.252 24.879 1.00 57.65 499 PRO A C 1
ATOM 2612 O O . PRO A 1 337 ? 7.727 -8.863 23.807 1.00 56.40 499 PRO A O 1
ATOM 2616 N N . VAL A 1 338 ? 7.420 -10.497 25.334 1.00 53.21 500 VAL A N 1
ATOM 2617 C CA . VAL A 1 338 ? 8.288 -11.433 24.628 1.00 52.55 500 VAL A CA 1
ATOM 2618 C C . VAL A 1 338 ? 7.722 -11.838 23.268 1.00 56.45 500 VAL A C 1
ATOM 2619 O O . VAL A 1 338 ? 8.487 -12.222 22.375 1.00 57.71 500 VAL A O 1
ATOM 2623 N N . LEU A 1 339 ? 6.402 -11.756 23.076 1.00 53.46 501 LEU A N 1
ATOM 2624 C CA . LEU A 1 339 ? 5.835 -12.054 21.767 1.00 54.15 501 LEU A CA 1
ATOM 2625 C C . LEU A 1 339 ? 6.148 -10.969 20.751 1.00 53.85 501 LEU A C 1
ATOM 2626 O O . LEU A 1 339 ? 6.160 -11.245 19.547 1.00 57.42 501 LEU A O 1
ATOM 2631 N N . ARG A 1 340 ? 6.413 -9.744 21.205 1.00 53.02 502 ARG A N 1
ATOM 2632 C CA . ARG A 1 340 ? 6.740 -8.672 20.274 1.00 59.04 502 ARG A CA 1
ATOM 2633 C C . ARG A 1 340 ? 8.072 -8.897 19.555 1.00 58.41 502 ARG A C 1
ATOM 2634 O O . ARG A 1 340 ? 8.314 -8.262 18.521 1.00 60.11 502 ARG A O 1
ATOM 2636 N N . GLN A 1 341 ? 8.921 -9.805 20.053 1.00 56.54 503 GLN A N 1
ATOM 2637 C CA . GLN A 1 341 ? 10.294 -9.933 19.578 1.00 58.07 503 GLN A CA 1
ATOM 2638 C C . GLN A 1 341 ? 10.451 -10.933 18.444 1.00 60.67 503 GLN A C 1
ATOM 2639 O O . GLN A 1 341 ? 11.424 -10.847 17.690 1.00 66.09 503 GLN A O 1
ATOM 2641 N N . PHE A 1 342 ? 9.514 -11.852 18.300 1.00 65.71 504 PHE A N 1
ATOM 2642 C CA . PHE A 1 342 ? 9.656 -12.977 17.412 1.00 58.88 504 PHE A CA 1
ATOM 2643 C C . PHE A 1 342 ? 9.459 -12.558 15.969 1.00 60.22 504 PHE A C 1
ATOM 2644 O O . PHE A 1 342 ? 8.944 -11.475 15.684 1.00 57.55 504 PHE A O 1
ATOM 2652 N N . PRO A 1 343 ? 9.875 -13.418 15.034 1.00 58.59 505 PRO A N 1
ATOM 2653 C CA . PRO A 1 343 ? 9.480 -13.256 13.624 1.00 51.34 505 PRO A CA 1
ATOM 2654 C C . PRO A 1 343 ? 8.019 -12.864 13.466 1.00 49.87 505 PRO A C 1
ATOM 2655 O O . PRO A 1 343 ? 7.098 -13.590 13.859 1.00 54.98 505 PRO A O 1
ATOM 2659 N N . HIS A 1 344 ? 7.821 -11.642 12.988 1.00 50.83 506 HIS A N 1
ATOM 2660 C CA . HIS A 1 344 ? 6.516 -11.071 12.687 1.00 49.32 506 HIS A CA 1
ATOM 2661 C C . HIS A 1 344 ? 5.668 -10.830 13.929 1.00 54.12 506 HIS A C 1
ATOM 2662 O O . HIS A 1 344 ? 4.519 -10.393 13.795 1.00 54.57 506 HIS A O 1
ATOM 2669 N N . GLY A 1 345 ? 6.196 -11.079 15.130 1.00 55.81 507 GLY A N 1
ATOM 2670 C CA . GLY A 1 345 ? 5.385 -10.990 16.336 1.00 56.22 507 GLY A CA 1
ATOM 2671 C C . GLY A 1 345 ? 4.814 -9.604 16.582 1.00 57.53 507 GLY A C 1
ATOM 2672 O O . GLY A 1 345 ? 3.764 -9.460 17.218 1.00 60.09 507 GLY A O 1
ATOM 2673 N N . LYS A 1 346 ? 5.502 -8.563 16.108 1.00 57.98 508 LYS A N 1
ATOM 2674 C CA . LYS A 1 346 ? 4.944 -7.219 16.204 1.00 57.65 508 LYS A CA 1
ATOM 2675 C C . LYS A 1 346 ? 3.722 -7.083 15.310 1.00 56.24 508 LYS A C 1
ATOM 2676 O O . LYS A 1 346 ? 2.705 -6.506 15.715 1.00 54.26 508 LYS A O 1
ATOM 2678 N N . HIS A 1 347 ? 3.807 -7.619 14.090 1.00 55.51 509 HIS A N 1
ATOM 2679 C CA . HIS A 1 347 ? 2.667 -7.625 13.181 1.00 59.57 509 HIS A CA 1
ATOM 2680 C C . HIS A 1 347 ? 1.533 -8.500 13.704 1.00 54.14 509 HIS A C 1
ATOM 2681 O O . HIS A 1 347 ? 0.358 -8.188 13.479 1.00 53.14 509 HIS A O 1
ATOM 2688 N N . ILE A 1 348 ? 1.864 -9.584 14.408 1.00 51.34 510 ILE A N 1
ATOM 2689 C CA . ILE A 1 348 ? 0.845 -10.529 14.859 1.00 50.59 510 ILE A CA 1
ATOM 2690 C C . ILE A 1 348 ? -0.015 -9.901 15.948 1.00 50.41 510 ILE A C 1
ATOM 2691 O O . ILE A 1 348 ? -1.250 -9.932 15.882 1.00 50.64 510 ILE A O 1
ATOM 2696 N N . LEU A 1 349 ? 0.622 -9.299 16.955 1.00 48.48 511 LEU A N 1
ATOM 2697 C CA . LEU A 1 349 ? -0.132 -8.577 17.973 1.00 49.45 511 LEU A CA 1
ATOM 2698 C C . LEU A 1 349 ? -0.817 -7.342 17.410 1.00 43.61 511 LEU A C 1
ATOM 2699 O O . LEU A 1 349 ? -1.773 -6.846 18.017 1.00 44.45 511 LEU A O 1
ATOM 2704 N N . ALA A 1 350 ? -0.357 -6.842 16.262 1.00 48.34 512 ALA A N 1
ATOM 2705 C CA . ALA A 1 350 ? -0.960 -5.650 15.677 1.00 51.36 512 ALA A CA 1
ATOM 2706 C C . ALA A 1 350 ? -2.347 -5.947 15.116 1.00 46.43 512 ALA A C 1
ATOM 2707 O O . ALA A 1 350 ? -3.268 -5.136 15.265 1.00 44.20 512 ALA A O 1
ATOM 2709 N N . LYS A 1 351 ? -2.522 -7.104 14.469 1.00 45.41 513 LYS A N 1
ATOM 2710 C CA . LYS A 1 351 ? -3.854 -7.465 14.003 1.00 40.79 513 LYS A CA 1
ATOM 2711 C C . LYS A 1 351 ? -4.776 -7.842 15.151 1.00 44.01 513 LYS A C 1
ATOM 2712 O O . LYS A 1 351 ? -5.988 -7.935 14.942 1.00 45.72 513 LYS A O 1
ATOM 2718 N N . LEU A 1 352 ? -4.238 -8.057 16.351 1.00 40.70 514 LEU A N 1
ATOM 2719 C CA . LEU A 1 352 ? -5.054 -8.313 17.530 1.00 41.19 514 LEU A CA 1
ATOM 2720 C C . LEU A 1 352 ? -5.217 -7.092 18.425 1.00 46.23 514 LEU A C 1
ATOM 2721 O O . LEU A 1 352 ? -5.837 -7.207 19.488 1.00 44.32 514 LEU A O 1
ATOM 2726 N N . GLU A 1 353 ? -4.681 -5.932 18.026 1.00 49.08 515 GLU A N 1
ATOM 2727 C CA . GLU A 1 353 ? -4.680 -4.768 18.912 1.00 48.84 515 GLU A CA 1
ATOM 2728 C C . GLU A 1 353 ? -6.092 -4.387 19.333 1.00 47.51 515 GLU A C 1
ATOM 2729 O O . GLU A 1 353 ? -6.320 -4.010 20.489 1.00 52.33 515 GLU A O 1
ATOM 2731 N N . LYS A 1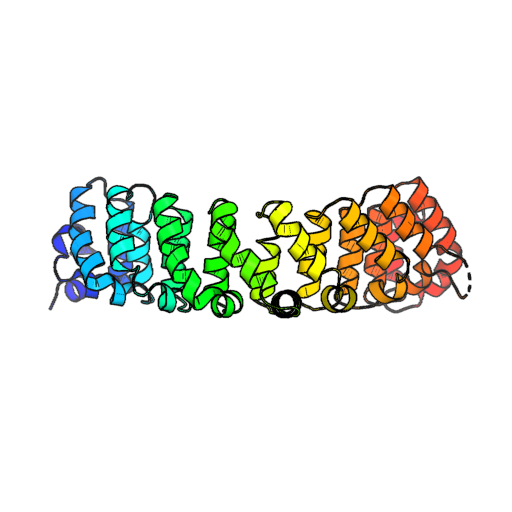 354 ? -7.056 -4.498 18.413 1.00 45.35 516 LYS A N 1
ATOM 2732 C CA . LYS A 1 354 ? -8.437 -4.141 18.723 1.00 44.55 516 LYS A CA 1
ATOM 2733 C C . LYS A 1 354 ? -8.973 -4.925 19.914 1.00 48.53 516 LYS A C 1
ATOM 2734 O O . LYS A 1 354 ? -9.830 -4.423 20.649 1.00 52.10 516 LYS A O 1
ATOM 2740 N N . TYR A 1 355 ? -8.482 -6.144 20.126 1.00 45.33 517 TYR A N 1
ATOM 2741 C CA . TYR A 1 355 ? -8.939 -6.973 21.231 1.00 44.96 517 TYR A CA 1
ATOM 2742 C C . TYR A 1 355 ? -8.195 -6.698 22.523 1.00 45.87 517 TYR A C 1
ATOM 2743 O O . TYR A 1 355 ? -8.734 -6.977 23.601 1.00 49.29 517 TYR A O 1
ATOM 2752 N N . PHE A 1 356 ? -6.983 -6.157 22.446 1.00 43.93 518 PHE A N 1
ATOM 2753 C CA . PHE A 1 356 ? -6.159 -5.951 23.626 1.00 48.66 518 PHE A CA 1
ATOM 2754 C C . PHE A 1 356 ? -6.198 -4.517 24.139 1.00 49.87 518 PHE A C 1
ATOM 2755 O O . PHE A 1 356 ? -5.396 -4.160 25.005 1.00 49.64 518 PHE A O 1
ATOM 2763 N N . GLN A 1 357 ? -7.119 -3.697 23.641 1.00 57.19 519 GLN A N 1
ATOM 2764 C CA . GLN A 1 357 ? -7.306 -2.357 24.189 1.00 59.00 519 GLN A CA 1
ATOM 2765 C C . GLN A 1 357 ? -8.711 -2.189 24.763 1.00 60.58 519 GLN A C 1
ATOM 2766 O O . GLN A 1 357 ? -8.975 -2.582 25.904 1.00 57.50 519 GLN A O 1
#